Protein AF-A0A194Q2C2-F1 (afdb_monomer_lite)

Structure (mmCIF, N/CA/C/O backbone):
data_AF-A0A194Q2C2-F1
#
_entry.id   AF-A0A194Q2C2-F1
#
loop_
_atom_site.group_PDB
_atom_site.id
_atom_site.type_symbol
_atom_site.label_atom_id
_atom_site.label_alt_id
_atom_site.label_comp_id
_atom_site.label_asym_id
_atom_site.label_entity_id
_atom_site.label_seq_id
_atom_site.pdbx_PDB_ins_code
_atom_site.Cartn_x
_atom_site.Cartn_y
_atom_site.Cartn_z
_atom_site.occupancy
_atom_site.B_iso_or_equiv
_atom_site.auth_seq_id
_atom_site.auth_comp_id
_atom_site.auth_asym_id
_atom_site.auth_atom_id
_atom_site.pdbx_PDB_model_num
ATOM 1 N N . MET A 1 1 ? 55.861 20.604 35.612 1.00 53.31 1 MET A N 1
ATOM 2 C CA . MET A 1 1 ? 54.999 19.425 35.342 1.00 53.31 1 MET A CA 1
ATOM 3 C C . MET A 1 1 ? 53.590 19.472 35.959 1.00 53.31 1 MET A C 1
ATOM 5 O O . MET A 1 1 ? 52.754 18.709 35.501 1.00 53.31 1 MET A O 1
ATOM 9 N N . ARG A 1 2 ? 53.267 20.348 36.933 1.00 53.38 2 ARG A N 1
ATOM 10 C CA . ARG A 1 2 ? 51.906 20.454 37.522 1.00 53.38 2 ARG A CA 1
ATOM 11 C C . ARG A 1 2 ? 50.902 21.317 36.728 1.00 53.38 2 ARG A C 1
ATOM 13 O O . ARG A 1 2 ? 49.706 21.093 36.840 1.00 53.38 2 ARG A O 1
ATOM 20 N N . SER A 1 3 ? 51.353 22.254 35.890 1.00 55.56 3 SER A N 1
ATOM 21 C CA . SER A 1 3 ? 50.480 23.184 35.141 1.00 55.56 3 SER A CA 1
ATOM 22 C C . SER A 1 3 ? 49.716 22.541 33.973 1.00 55.56 3 SER A C 1
ATOM 24 O O . SER A 1 3 ? 48.580 22.913 33.699 1.00 55.56 3 SER A O 1
ATOM 26 N N . HIS A 1 4 ? 50.296 21.533 33.313 1.00 53.97 4 HIS A N 1
ATOM 27 C CA . HIS A 1 4 ? 49.657 20.844 32.183 1.00 53.97 4 HIS A CA 1
ATOM 28 C C . HIS A 1 4 ? 48.508 19.917 32.600 1.00 53.97 4 HIS A C 1
ATOM 30 O O . HIS A 1 4 ? 47.625 19.638 31.790 1.00 53.97 4 HIS A O 1
ATOM 36 N N . LEU A 1 5 ? 48.501 19.453 33.854 1.00 56.03 5 LEU A N 1
ATOM 37 C CA . LEU A 1 5 ? 47.460 18.565 34.364 1.00 56.03 5 LEU A CA 1
ATOM 38 C C . LEU A 1 5 ? 46.163 19.341 34.632 1.00 56.03 5 LEU A C 1
ATOM 40 O O . LEU A 1 5 ? 45.102 18.909 34.202 1.00 56.03 5 LEU A O 1
ATOM 44 N N . HIS A 1 6 ? 46.254 20.540 35.218 1.00 57.88 6 HIS A N 1
ATOM 45 C CA . HIS A 1 6 ? 45.092 21.412 35.430 1.00 57.88 6 HIS A CA 1
ATOM 46 C C . HIS A 1 6 ? 44.469 21.893 34.115 1.00 57.88 6 HIS A C 1
ATOM 48 O O . HIS A 1 6 ? 43.248 21.899 33.988 1.00 57.88 6 HIS A O 1
ATOM 54 N N . PHE A 1 7 ? 45.290 22.227 33.114 1.00 59.38 7 PHE A N 1
ATOM 55 C CA . PHE A 1 7 ? 44.793 22.667 31.808 1.00 59.38 7 PHE A CA 1
ATOM 56 C C . PHE A 1 7 ? 44.030 21.555 31.073 1.00 59.38 7 PHE A C 1
ATOM 58 O O . PHE A 1 7 ? 42.963 21.798 30.515 1.00 59.38 7 PHE A O 1
ATOM 65 N N . ARG A 1 8 ? 44.530 20.313 31.131 1.00 64.88 8 ARG A N 1
ATOM 66 C CA . ARG A 1 8 ? 43.844 19.149 30.549 1.00 64.88 8 ARG A CA 1
ATOM 67 C C . ARG A 1 8 ? 42.547 18.815 31.281 1.00 64.88 8 ARG A C 1
ATOM 69 O O . ARG A 1 8 ? 41.555 18.534 30.620 1.00 64.88 8 ARG A O 1
ATOM 76 N N . SER A 1 9 ? 42.524 18.902 32.610 1.00 60.62 9 SER A N 1
ATOM 77 C CA . SE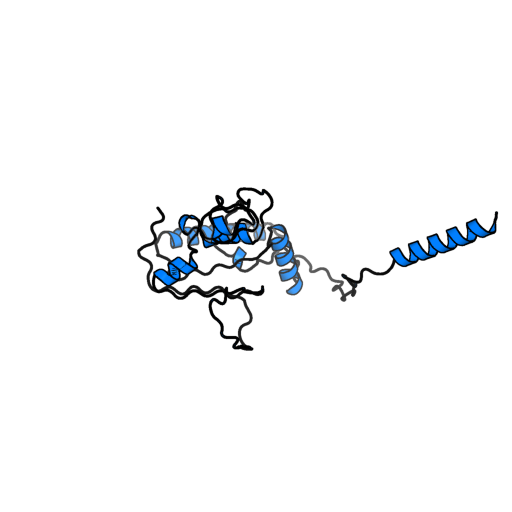R A 1 9 ? 41.307 18.651 33.392 1.00 60.62 9 SER A CA 1
ATOM 78 C C . SER A 1 9 ? 40.212 19.683 33.120 1.00 60.62 9 SER A C 1
ATOM 80 O O . SER A 1 9 ? 39.051 19.311 32.976 1.00 60.62 9 SER A O 1
ATOM 82 N N . VAL A 1 10 ? 40.571 20.966 32.993 1.00 64.12 10 VAL A N 1
ATOM 83 C CA . VAL A 1 10 ? 39.614 22.033 32.654 1.00 64.12 10 VAL A CA 1
ATOM 84 C C . VAL A 1 10 ? 39.070 21.850 31.237 1.00 64.12 10 VAL A C 1
ATOM 86 O O . VAL A 1 10 ? 37.868 21.980 31.038 1.00 64.12 10 VAL A O 1
ATOM 89 N N . LEU A 1 11 ? 39.919 21.479 30.272 1.00 62.47 11 LEU A N 1
ATOM 90 C CA . LEU A 1 11 ? 39.502 21.261 28.883 1.00 62.47 11 LEU A CA 1
ATOM 91 C C . LEU A 1 11 ? 38.590 20.030 28.719 1.00 62.47 11 LEU A C 1
ATOM 93 O O . LEU A 1 11 ? 37.679 20.033 27.898 1.00 62.47 11 LEU A O 1
ATOM 97 N N . VAL A 1 12 ? 38.810 18.981 29.519 1.00 63.34 12 VAL A N 1
ATOM 98 C CA . VAL A 1 12 ? 37.936 17.797 29.554 1.00 63.34 12 VAL A CA 1
ATOM 99 C C . VAL A 1 12 ? 36.591 18.130 30.206 1.00 63.34 12 VAL A C 1
ATOM 101 O O . VAL A 1 12 ? 35.553 17.720 29.693 1.00 63.34 12 VAL A O 1
ATOM 104 N N . LEU A 1 13 ? 36.581 18.919 31.286 1.00 58.72 13 LEU A N 1
ATOM 105 C CA . LEU A 1 13 ? 35.346 19.355 31.949 1.00 58.72 13 LEU A CA 1
ATOM 106 C C . LEU A 1 13 ? 34.499 20.287 31.070 1.00 58.72 13 LEU A C 1
ATOM 108 O O . LEU A 1 13 ? 33.278 20.142 31.039 1.00 58.72 13 LEU A O 1
ATOM 112 N N . THR A 1 14 ? 35.117 21.197 30.311 1.00 58.81 14 THR A N 1
ATOM 113 C CA . THR A 1 14 ? 34.382 22.056 29.367 1.00 58.81 14 THR A CA 1
ATOM 114 C C . THR A 1 14 ? 33.869 21.280 28.153 1.00 58.81 14 THR A C 1
ATOM 116 O O . THR A 1 14 ? 32.757 21.544 27.699 1.00 58.81 14 THR A O 1
ATOM 119 N N . ALA A 1 15 ? 34.611 20.280 27.664 1.00 58.59 15 ALA A N 1
ATOM 120 C CA . ALA A 1 15 ? 34.152 19.401 26.586 1.00 58.59 15 ALA A CA 1
ATOM 121 C C . ALA A 1 15 ? 32.974 18.502 27.014 1.00 58.59 15 ALA A C 1
ATOM 123 O O . ALA A 1 15 ? 32.029 18.328 26.245 1.00 58.59 15 ALA A O 1
ATOM 124 N N . LEU A 1 16 ? 32.979 17.985 28.250 1.00 55.44 16 LEU A N 1
ATOM 125 C CA . LEU A 1 16 ? 31.852 17.229 28.815 1.00 55.44 16 LEU A CA 1
ATOM 126 C C . LEU A 1 16 ? 30.608 18.104 29.027 1.00 55.44 16 LEU A C 1
ATOM 128 O O . LEU A 1 16 ? 29.498 17.655 28.754 1.00 55.44 16 LEU A O 1
ATOM 132 N N . ALA A 1 17 ? 30.780 19.363 29.440 1.00 53.84 17 ALA A N 1
ATOM 133 C CA . ALA A 1 17 ? 29.670 20.309 29.558 1.00 53.84 17 ALA A CA 1
ATOM 134 C C . ALA A 1 17 ? 29.067 20.690 28.190 1.00 53.84 17 ALA A C 1
ATOM 136 O O . ALA A 1 17 ? 27.857 20.870 28.083 1.00 53.84 17 ALA A O 1
ATOM 137 N N . ALA A 1 18 ? 29.885 20.764 27.133 1.00 54.38 18 ALA A N 1
ATOM 138 C CA . ALA A 1 18 ? 29.415 21.021 25.769 1.00 54.38 18 ALA A CA 1
ATOM 139 C C . ALA A 1 18 ? 28.724 19.802 25.127 1.00 54.38 18 ALA A C 1
ATOM 141 O O . ALA A 1 18 ? 27.825 19.978 24.311 1.00 54.38 18 ALA A O 1
ATOM 142 N N . ALA A 1 19 ? 29.096 18.577 25.510 1.00 54.03 19 ALA A N 1
ATOM 143 C CA . ALA A 1 19 ? 28.408 17.358 25.073 1.00 54.03 19 ALA A CA 1
ATOM 144 C C . ALA A 1 19 ? 27.047 17.148 25.768 1.00 54.03 19 ALA A C 1
ATOM 146 O O . ALA A 1 19 ? 26.201 16.432 25.243 1.00 54.03 19 ALA A O 1
ATOM 147 N N . ALA A 1 20 ? 26.816 17.799 26.914 1.00 52.75 20 ALA A N 1
ATOM 148 C CA . ALA A 1 20 ? 25.517 17.847 27.589 1.00 52.75 20 ALA A CA 1
ATOM 149 C C . ALA A 1 20 ? 24.587 18.952 27.040 1.00 52.75 20 ALA A C 1
ATOM 151 O O . ALA A 1 20 ? 23.501 19.170 27.578 1.00 52.75 20 ALA A O 1
ATOM 152 N N . ALA A 1 21 ? 25.002 19.665 25.986 1.00 53.91 21 ALA A N 1
ATOM 153 C CA . ALA A 1 21 ? 24.182 20.677 25.341 1.00 53.91 21 ALA A CA 1
ATOM 154 C C . ALA A 1 21 ? 23.063 20.021 24.516 1.00 53.91 21 ALA A C 1
ATOM 156 O O . ALA A 1 21 ? 23.277 19.628 23.375 1.00 53.91 21 ALA A O 1
ATOM 157 N N . ASP A 1 22 ? 21.886 19.962 25.138 1.00 53.25 22 ASP A N 1
ATOM 158 C CA . ASP A 1 22 ? 20.580 20.308 24.567 1.00 53.25 22 ASP A CA 1
ATOM 159 C C . ASP A 1 22 ? 20.217 19.614 23.238 1.00 53.25 22 ASP A C 1
ATOM 161 O O . ASP A 1 22 ? 20.736 19.944 22.167 1.00 53.25 22 ASP A O 1
ATOM 165 N N . ASP A 1 23 ? 19.273 18.670 23.296 1.00 53.09 23 ASP A N 1
ATOM 166 C CA . ASP A 1 23 ? 18.670 18.037 22.120 1.00 53.09 23 ASP A CA 1
ATOM 167 C C . ASP A 1 23 ? 17.860 19.076 21.320 1.00 53.09 23 ASP A C 1
ATOM 169 O O . ASP A 1 23 ? 16.647 19.234 21.456 1.00 53.09 23 ASP A O 1
ATOM 173 N N . ARG A 1 24 ? 18.559 19.836 20.470 1.00 58.47 24 ARG A N 1
ATOM 174 C CA . ARG A 1 24 ? 17.983 20.908 19.639 1.00 58.47 24 ARG A CA 1
ATOM 175 C C . ARG A 1 24 ? 16.959 20.412 18.617 1.00 58.47 24 ARG A C 1
ATOM 177 O O . ARG A 1 24 ? 16.266 21.241 18.027 1.00 58.47 24 ARG A O 1
ATOM 184 N N . TYR A 1 25 ? 16.877 19.104 18.371 1.00 57.25 25 TYR A N 1
ATOM 185 C CA . TYR A 1 25 ? 15.920 18.527 17.425 1.00 57.25 25 TYR A CA 1
ATOM 186 C C . TYR A 1 25 ? 14.608 18.124 18.103 1.00 57.25 25 TYR A C 1
ATOM 188 O O . TYR A 1 25 ? 13.552 18.179 17.467 1.00 57.25 25 TYR A O 1
ATOM 196 N N . HIS A 1 26 ? 14.653 17.825 19.401 1.00 56.47 26 HIS A N 1
ATOM 197 C CA . HIS A 1 26 ? 13.486 17.545 20.225 1.00 56.47 26 HIS A CA 1
ATOM 198 C C . HIS A 1 26 ? 13.505 18.419 21.478 1.00 56.47 26 HIS A C 1
ATOM 200 O O . HIS A 1 26 ? 13.758 17.913 22.570 1.00 56.47 26 HIS A O 1
ATOM 206 N N . PRO A 1 27 ? 13.201 19.728 21.368 1.00 62.41 27 PRO A N 1
ATOM 207 C CA . PRO A 1 27 ? 12.939 20.498 22.568 1.00 62.41 27 PRO A CA 1
ATOM 208 C C . PRO A 1 27 ? 11.767 19.821 23.281 1.00 62.41 27 PRO A C 1
ATOM 210 O O . PRO A 1 27 ? 10.640 19.854 22.773 1.00 62.41 27 PRO A O 1
ATOM 213 N N . GLU A 1 28 ? 12.017 19.206 24.442 1.00 53.34 28 GLU A N 1
ATOM 214 C CA . GLU A 1 28 ? 10.967 18.839 25.387 1.00 53.34 28 GLU A CA 1
ATOM 215 C C . GLU A 1 28 ? 10.325 20.141 25.869 1.00 53.34 28 GLU A C 1
ATOM 217 O O . GLU A 1 28 ? 10.545 20.652 26.966 1.00 53.34 28 GLU A O 1
ATOM 222 N N . ARG A 1 29 ? 9.469 20.717 25.027 1.00 58.97 29 ARG A N 1
ATOM 223 C CA . ARG A 1 29 ? 8.335 21.443 25.551 1.00 58.97 29 ARG A CA 1
ATOM 224 C C . ARG A 1 29 ? 7.540 20.377 26.271 1.00 58.97 29 ARG A C 1
ATOM 226 O O . ARG A 1 29 ? 6.858 19.585 25.623 1.00 58.97 29 ARG A O 1
ATOM 233 N N . ALA A 1 30 ? 7.641 20.376 27.595 1.00 56.53 30 ALA A N 1
ATOM 234 C CA . ALA A 1 30 ? 6.603 19.861 28.460 1.00 56.53 30 ALA A CA 1
ATOM 235 C C . ALA A 1 30 ? 5.307 20.590 28.074 1.00 56.53 30 ALA A C 1
ATOM 237 O O . ALA A 1 30 ? 4.915 21.596 28.665 1.00 56.53 30 ALA A O 1
ATOM 238 N N . ALA A 1 31 ? 4.664 20.129 26.999 1.00 58.41 31 ALA A N 1
ATOM 239 C CA . ALA A 1 31 ? 3.252 20.348 26.815 1.00 58.41 31 ALA A CA 1
ATOM 240 C C . ALA A 1 31 ? 2.619 19.884 28.130 1.00 58.41 31 ALA A C 1
ATOM 242 O O . ALA A 1 31 ? 3.066 18.862 28.661 1.00 58.41 31 ALA A O 1
ATOM 243 N N . PRO A 1 32 ? 1.645 20.612 28.693 1.00 53.44 32 PRO A N 1
ATOM 244 C CA . PRO A 1 32 ? 0.906 20.114 29.836 1.00 53.44 32 PRO A CA 1
ATOM 245 C C . PRO A 1 32 ? 0.302 18.778 29.409 1.00 53.44 32 PRO A C 1
ATOM 247 O O . PRO A 1 32 ? -0.690 18.742 28.682 1.00 53.44 32 PRO A O 1
ATOM 250 N N . VAL A 1 33 ? 0.954 17.674 29.771 1.00 55.69 33 VAL A N 1
ATOM 251 C CA . VAL A 1 33 ? 0.367 16.352 29.651 1.00 55.69 33 VAL A CA 1
ATOM 252 C C . VAL A 1 33 ? -0.826 16.437 30.588 1.00 55.69 33 VAL A C 1
ATOM 254 O O . VAL A 1 33 ? -0.620 16.754 31.765 1.00 55.69 33 VAL A O 1
ATOM 257 N N . PRO A 1 34 ? -2.067 16.258 30.106 1.00 55.41 34 PRO A N 1
ATOM 258 C CA . PRO A 1 34 ? -3.200 16.154 31.003 1.00 55.41 34 PRO A CA 1
ATOM 259 C C . PRO A 1 34 ? -2.834 15.078 32.024 1.00 55.41 34 PRO A C 1
ATOM 261 O O . PRO A 1 34 ? -2.633 13.920 31.669 1.00 55.41 34 PRO A O 1
ATOM 264 N N . SER A 1 35 ? -2.664 15.470 33.286 1.00 57.16 35 SER A N 1
ATOM 265 C CA . SER A 1 35 ? -2.213 14.580 34.363 1.00 57.16 35 SER A CA 1
ATOM 266 C C . SER A 1 35 ? -3.225 13.472 34.668 1.00 57.16 35 SER A C 1
ATOM 268 O O . SER A 1 35 ? -2.948 12.554 35.436 1.00 57.16 35 SER A O 1
ATOM 270 N N . VAL A 1 36 ? -4.399 13.542 34.044 1.00 64.25 36 VAL A N 1
ATOM 271 C CA . VAL A 1 36 ? -5.447 12.540 34.112 1.00 64.25 36 VAL A CA 1
ATOM 272 C C . VAL A 1 36 ? -5.299 11.621 32.906 1.00 64.25 36 VAL A C 1
ATOM 274 O O . VAL A 1 36 ? -5.747 11.939 31.804 1.00 64.25 36 VAL A O 1
ATOM 277 N N . ARG A 1 37 ? -4.671 10.461 33.121 1.00 68.81 37 ARG A N 1
ATOM 278 C CA . ARG A 1 37 ? -4.750 9.349 32.169 1.00 68.81 37 ARG A CA 1
ATOM 279 C C . ARG A 1 37 ? -6.237 9.004 31.984 1.00 68.81 37 ARG A C 1
ATOM 281 O O . ARG A 1 37 ? -6.912 8.806 32.998 1.00 68.81 37 ARG A O 1
ATOM 288 N N . PRO A 1 38 ? -6.758 8.950 30.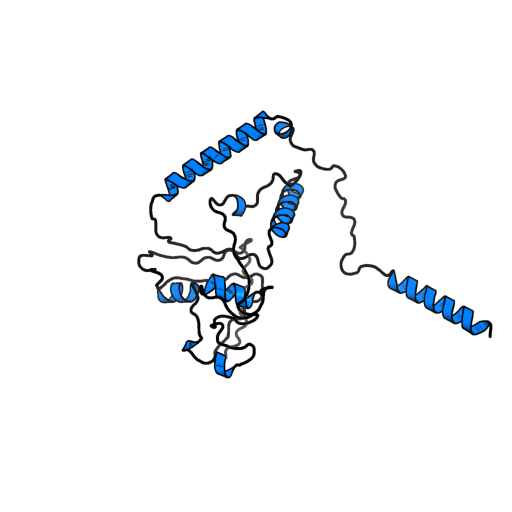745 1.00 74.44 38 PRO A N 1
ATOM 289 C CA . PRO A 1 38 ? -8.137 8.546 30.504 1.00 74.44 38 PRO A 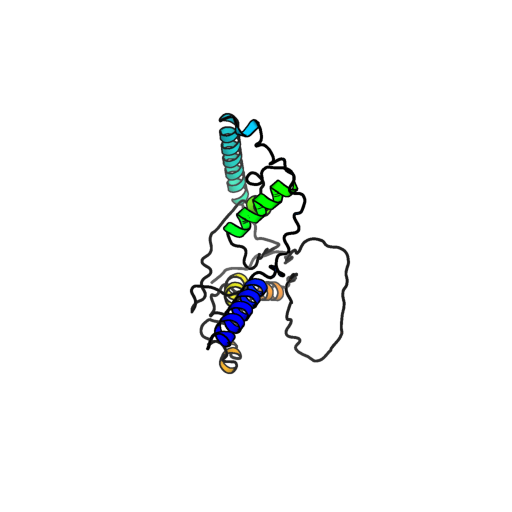CA 1
ATOM 290 C C . PRO A 1 38 ? -8.401 7.193 31.166 1.00 74.44 38 PRO A C 1
ATOM 292 O O . PRO A 1 38 ? -7.584 6.276 31.056 1.00 74.44 38 PRO A O 1
ATOM 295 N N . LEU A 1 39 ? -9.500 7.095 31.913 1.00 80.38 39 LEU A N 1
ATOM 296 C CA . LEU A 1 39 ? -9.912 5.832 32.517 1.00 80.38 39 LEU A CA 1
ATOM 297 C C . LEU A 1 39 ? -10.493 4.916 31.432 1.00 80.38 39 LEU A C 1
ATOM 299 O O . LEU A 1 39 ? -11.128 5.425 30.505 1.00 80.38 39 LEU A O 1
ATOM 303 N N . PRO A 1 40 ? -10.304 3.590 31.554 1.00 80.31 40 PRO A N 1
ATOM 304 C CA . PRO A 1 40 ? -10.949 2.637 30.660 1.00 80.31 40 PRO A CA 1
ATOM 305 C C . PRO A 1 40 ? -12.472 2.768 30.746 1.00 80.31 40 PRO A C 1
ATOM 307 O O . PRO A 1 40 ? -13.021 3.139 31.794 1.00 80.31 40 PRO A O 1
ATOM 310 N N . ASP A 1 41 ? -13.152 2.460 29.642 1.00 85.06 41 ASP A N 1
ATOM 311 C CA . ASP A 1 41 ? -14.610 2.451 29.614 1.00 85.06 41 ASP A CA 1
ATOM 312 C C . ASP A 1 41 ? -15.130 1.434 30.643 1.00 85.06 41 ASP A C 1
ATOM 314 O O . ASP A 1 41 ? -14.652 0.303 30.743 1.00 85.06 41 ASP A O 1
ATOM 318 N N . ARG A 1 42 ? -16.135 1.824 31.433 1.00 88.06 42 ARG A N 1
ATOM 319 C CA . ARG A 1 42 ? -16.742 0.922 32.421 1.00 88.06 42 ARG A CA 1
ATOM 320 C C . ARG A 1 42 ? -17.367 -0.304 31.762 1.00 88.06 42 ARG A C 1
ATOM 322 O O . ARG A 1 42 ? -17.467 -1.339 32.419 1.00 88.06 42 ARG A O 1
ATOM 329 N N . ALA A 1 43 ? -17.779 -0.200 30.497 1.00 88.06 43 ALA A N 1
ATOM 330 C CA . ALA A 1 43 ? -18.304 -1.329 29.739 1.00 88.06 43 ALA A CA 1
ATOM 331 C C . ALA A 1 43 ? -17.264 -2.457 29.587 1.00 88.06 43 ALA A C 1
ATOM 333 O O . ALA A 1 43 ? -17.608 -3.628 29.774 1.00 88.06 43 ALA A O 1
ATOM 334 N N . GLU A 1 44 ? -15.991 -2.112 29.361 1.00 89.56 44 GLU A N 1
ATOM 335 C CA . GLU A 1 44 ? -14.886 -3.062 29.152 1.00 89.56 44 GLU A CA 1
ATOM 336 C C . GLU A 1 44 ? -14.577 -3.925 30.386 1.00 89.56 44 GLU A C 1
ATOM 338 O O . GLU A 1 44 ? -13.984 -4.999 30.267 1.00 89.56 44 GLU A O 1
ATOM 343 N N . LEU A 1 45 ? -15.027 -3.505 31.576 1.00 91.25 45 LEU A N 1
ATOM 344 C CA . LEU A 1 45 ? -14.866 -4.263 32.822 1.00 91.25 45 LEU A CA 1
ATOM 345 C C . LEU A 1 45 ? -15.730 -5.532 32.871 1.00 91.25 45 LEU A C 1
ATOM 347 O O . LEU A 1 45 ? -15.540 -6.378 33.746 1.00 91.25 45 LEU A O 1
ATOM 351 N N . THR A 1 46 ? -16.700 -5.669 31.965 1.00 95.44 46 THR A N 1
ATOM 352 C CA . THR A 1 46 ? -17.637 -6.796 31.946 1.00 95.44 46 THR A CA 1
ATOM 353 C C . THR A 1 46 ? -17.312 -7.774 30.821 1.00 95.44 46 THR A C 1
ATOM 355 O O . THR A 1 46 ? -17.075 -7.384 29.682 1.00 95.44 46 THR A O 1
ATOM 358 N N . ALA A 1 47 ? -17.380 -9.080 31.101 1.00 95.75 47 ALA A N 1
ATOM 359 C CA . ALA A 1 47 ? -17.198 -10.106 30.069 1.00 95.75 47 ALA A CA 1
ATOM 360 C C . ALA A 1 47 ? -18.255 -10.009 28.950 1.00 95.75 47 ALA A C 1
ATOM 362 O O . ALA A 1 47 ? -17.976 -10.321 27.794 1.00 95.75 47 ALA A O 1
ATOM 363 N N . GLN A 1 48 ? -19.468 -9.552 29.285 1.00 96.00 48 GLN A N 1
ATOM 364 C CA . GLN A 1 48 ? -20.567 -9.395 28.330 1.00 96.00 48 GLN A CA 1
ATOM 365 C C . GLN A 1 48 ? -20.233 -8.404 27.213 1.00 96.00 48 GLN A C 1
ATOM 367 O O . GLN A 1 48 ? -20.620 -8.656 26.075 1.00 96.00 48 GLN A O 1
ATOM 372 N N . HIS A 1 49 ? -19.492 -7.334 27.511 1.00 95.00 49 HIS A N 1
ATOM 373 C CA . HIS A 1 49 ? -19.058 -6.362 26.511 1.00 95.00 49 HIS A CA 1
ATOM 374 C C . HIS A 1 49 ? -18.245 -7.022 25.389 1.00 95.00 49 HIS A C 1
ATOM 376 O O . HIS A 1 49 ? -18.622 -6.945 24.222 1.00 95.00 49 HIS A O 1
ATOM 382 N N . TRP A 1 50 ? -17.206 -7.776 25.754 1.00 94.88 50 TRP A N 1
ATOM 383 C CA . TRP A 1 50 ? -16.333 -8.470 24.804 1.00 94.88 50 TRP A CA 1
ATOM 384 C C . TRP A 1 50 ? -17.071 -9.537 23.987 1.00 94.88 50 TRP A C 1
ATOM 386 O O . TRP A 1 50 ? -16.841 -9.684 22.786 1.00 94.88 50 TRP A O 1
ATOM 396 N N . VAL A 1 51 ? -18.003 -10.266 24.614 1.00 97.06 51 VAL A N 1
ATOM 397 C CA . VAL A 1 51 ? -18.846 -11.251 23.914 1.00 97.06 51 VAL A CA 1
ATOM 398 C C . VAL A 1 51 ? -19.750 -10.566 22.886 1.00 97.06 51 VAL A C 1
ATOM 400 O O . VAL A 1 51 ? -19.857 -11.033 21.750 1.00 97.06 51 VAL A O 1
ATOM 403 N N . GLN A 1 52 ? -20.382 -9.452 23.260 1.00 96.44 52 GLN A N 1
ATOM 404 C CA . GLN A 1 52 ? -21.256 -8.689 22.369 1.00 96.44 52 GLN A CA 1
ATOM 405 C C . GLN A 1 52 ? -20.481 -8.086 21.193 1.00 96.44 52 GLN A C 1
ATOM 407 O O . GLN A 1 52 ? -20.941 -8.180 20.053 1.00 96.44 52 GLN A O 1
ATOM 412 N N . GLU A 1 53 ? -19.298 -7.523 21.443 1.00 94.88 53 GLU A N 1
ATOM 413 C CA . GLU A 1 53 ? -18.430 -6.970 20.400 1.00 94.88 53 GLU A CA 1
ATOM 414 C C . GLU A 1 53 ? -17.993 -8.054 19.402 1.00 94.88 53 GLU A C 1
ATOM 416 O O . GLU A 1 53 ? -18.146 -7.892 18.185 1.00 94.88 53 GLU A O 1
ATOM 421 N N . ALA A 1 54 ? -17.535 -9.207 19.903 1.00 95.50 54 ALA A N 1
ATOM 422 C CA . ALA A 1 54 ? -17.144 -10.336 19.065 1.00 95.50 54 ALA A CA 1
ATOM 423 C C . ALA A 1 54 ? -18.313 -10.834 18.200 1.00 95.50 54 ALA A C 1
ATOM 425 O O . ALA A 1 54 ? -18.161 -11.034 16.988 1.00 95.50 54 ALA A O 1
ATOM 426 N N . GLN A 1 55 ? -19.501 -10.985 18.792 1.00 96.81 55 GLN A N 1
ATOM 427 C CA . GLN A 1 55 ? -20.695 -11.420 18.071 1.00 96.81 55 GLN A CA 1
ATOM 428 C C . GLN A 1 55 ? -21.108 -10.406 16.994 1.00 96.81 55 GLN A C 1
ATOM 430 O O . GLN A 1 55 ? -21.405 -10.799 15.860 1.00 96.81 55 GLN A O 1
ATOM 435 N N . ALA A 1 56 ? -21.060 -9.107 17.298 1.00 94.62 56 ALA A N 1
ATOM 436 C CA . ALA A 1 56 ? -21.311 -8.051 16.321 1.00 94.62 56 ALA A CA 1
ATOM 437 C C . ALA A 1 56 ? -20.309 -8.111 15.153 1.00 94.62 56 ALA A C 1
ATOM 439 O O . ALA A 1 56 ? -20.717 -8.059 13.987 1.00 94.62 56 ALA A O 1
ATOM 440 N N . GLY A 1 57 ? -19.021 -8.305 15.449 1.00 92.12 57 GLY A N 1
ATOM 441 C CA . GLY A 1 57 ? -17.960 -8.437 14.450 1.00 92.12 57 GLY A CA 1
ATOM 442 C C . GLY A 1 57 ? -18.107 -9.666 13.543 1.00 92.12 57 GLY A C 1
ATOM 443 O O . GLY A 1 57 ? -17.809 -9.587 12.347 1.00 92.12 57 GLY A O 1
ATOM 444 N N . ILE A 1 58 ? -18.583 -10.798 14.068 1.00 93.25 58 ILE A N 1
ATOM 445 C CA . ILE A 1 58 ? -18.875 -12.003 13.271 1.00 93.25 58 ILE A CA 1
ATOM 446 C C . ILE A 1 58 ? -20.064 -11.747 12.338 1.00 93.25 58 ILE A C 1
ATOM 448 O O . ILE A 1 58 ? -19.975 -11.993 11.131 1.00 93.25 58 ILE A O 1
ATOM 452 N N . LEU A 1 59 ? -21.158 -11.195 12.869 1.00 93.38 59 LEU A N 1
ATOM 453 C CA . LEU A 1 59 ? -22.362 -10.895 12.088 1.00 93.38 59 LEU A CA 1
ATOM 454 C C . LEU A 1 59 ? -22.096 -9.864 10.982 1.00 93.38 59 LEU A C 1
ATOM 456 O O . LEU A 1 59 ? -22.697 -9.949 9.908 1.00 93.38 59 LEU A O 1
ATOM 460 N N . ALA A 1 60 ? -21.216 -8.889 11.225 1.00 89.50 60 ALA A N 1
ATOM 461 C CA . ALA A 1 60 ? -20.803 -7.909 10.222 1.00 89.50 60 ALA A CA 1
ATOM 462 C C . ALA A 1 60 ? -20.050 -8.571 9.054 1.00 89.50 60 ALA A C 1
ATOM 464 O O . ALA A 1 60 ? -20.380 -8.327 7.892 1.00 89.50 60 ALA A O 1
ATOM 465 N N . ARG A 1 61 ? -19.104 -9.477 9.344 1.00 88.31 61 ARG A N 1
ATOM 466 C CA . ARG A 1 61 ? -18.340 -10.212 8.317 1.00 88.31 61 ARG A CA 1
ATOM 467 C C . ARG A 1 61 ? -19.220 -11.137 7.482 1.00 88.31 61 ARG A C 1
ATOM 469 O O . ARG A 1 61 ? -19.086 -11.162 6.262 1.00 88.31 61 ARG A O 1
ATOM 476 N N . GLN A 1 62 ? -20.157 -11.846 8.113 1.00 88.38 62 GLN A N 1
ATOM 477 C CA . GLN A 1 62 ? -21.109 -12.707 7.401 1.00 88.38 62 GLN A CA 1
ATOM 478 C C . GLN A 1 62 ? -21.989 -11.917 6.423 1.00 88.38 62 GLN A C 1
ATOM 480 O O . GLN A 1 62 ? -22.253 -12.381 5.313 1.00 88.38 62 GLN A O 1
ATOM 485 N N . ARG A 1 63 ? -22.424 -10.712 6.813 1.00 85.44 63 ARG A N 1
ATOM 486 C CA . ARG A 1 63 ? -23.178 -9.806 5.933 1.00 85.44 63 ARG A CA 1
ATOM 487 C C . ARG A 1 63 ? -22.327 -9.309 4.764 1.00 85.44 63 ARG A C 1
ATOM 489 O O . ARG A 1 63 ? -22.792 -9.360 3.630 1.00 85.44 63 ARG A O 1
ATOM 496 N N . GLY A 1 64 ? -21.088 -8.890 5.030 1.00 80.25 64 GLY A N 1
ATOM 497 C CA . GLY A 1 64 ? -20.149 -8.441 3.998 1.00 80.25 64 GLY A CA 1
ATOM 498 C C . GLY A 1 64 ? -19.843 -9.524 2.961 1.00 80.25 64 GLY A C 1
ATOM 499 O O . GLY A 1 64 ? -19.970 -9.275 1.769 1.00 80.25 64 GLY A O 1
ATOM 500 N N . ALA A 1 65 ? -19.546 -10.749 3.403 1.00 75.19 65 ALA A N 1
ATOM 501 C CA . ALA A 1 65 ? -19.245 -11.869 2.508 1.00 75.19 65 ALA A CA 1
ATOM 502 C C . ALA A 1 65 ? -20.399 -12.199 1.542 1.00 75.19 65 ALA A C 1
ATOM 504 O O . ALA A 1 65 ? -20.159 -12.531 0.385 1.00 75.19 65 ALA A O 1
ATOM 505 N N . ARG A 1 66 ? -21.655 -12.068 1.992 1.00 69.62 66 ARG A N 1
ATOM 506 C CA . ARG A 1 66 ? -22.838 -12.259 1.136 1.00 69.62 66 ARG A CA 1
ATOM 507 C C . ARG A 1 66 ? -23.024 -11.128 0.124 1.00 69.62 66 ARG A C 1
ATOM 509 O O . ARG A 1 66 ? -23.483 -11.388 -0.981 1.00 69.62 66 ARG A O 1
ATOM 516 N N . ALA A 1 67 ? -22.675 -9.894 0.488 1.00 67.56 67 ALA A N 1
ATOM 517 C CA . ALA A 1 67 ? -22.778 -8.739 -0.402 1.00 67.56 67 ALA A CA 1
ATOM 518 C C . ALA A 1 67 ? -21.717 -8.758 -1.520 1.00 67.56 67 ALA A C 1
ATOM 520 O O . ALA A 1 67 ? -22.002 -8.332 -2.635 1.00 67.56 67 ALA A O 1
ATOM 521 N N . SER A 1 68 ? -20.524 -9.293 -1.245 1.00 62.69 68 SER A N 1
ATOM 522 C CA . SER A 1 68 ? -19.416 -9.392 -2.209 1.00 62.69 68 SER A CA 1
ATOM 523 C C . SER A 1 68 ? -19.578 -10.497 -3.260 1.00 62.69 68 SER A C 1
ATOM 525 O O . SER A 1 68 ? -18.773 -10.570 -4.180 1.00 62.69 68 SER A O 1
ATOM 527 N N . ALA A 1 69 ? -20.585 -11.368 -3.133 1.00 61.22 69 ALA A N 1
ATOM 528 C CA . ALA A 1 69 ? -20.817 -12.486 -4.053 1.00 61.22 69 ALA A CA 1
ATOM 529 C C . ALA A 1 69 ? -21.348 -12.054 -5.436 1.00 61.22 69 ALA A C 1
ATOM 531 O O . ALA A 1 69 ? -21.509 -12.891 -6.321 1.00 61.22 69 ALA A O 1
ATOM 532 N N . VAL A 1 70 ? -21.632 -10.763 -5.629 1.00 61.81 70 VAL A N 1
ATOM 533 C CA . VAL A 1 70 ? -22.023 -10.207 -6.925 1.00 61.81 70 VAL A CA 1
ATOM 534 C C . VAL A 1 70 ? -20.779 -9.627 -7.596 1.00 61.81 70 VAL A C 1
ATOM 536 O O . VAL A 1 70 ? -20.232 -8.629 -7.125 1.00 61.81 70 VAL A O 1
ATOM 539 N N . GLU A 1 71 ? -20.324 -10.249 -8.687 1.00 62.66 71 GLU A N 1
ATOM 540 C CA . GLU A 1 71 ? -19.219 -9.742 -9.509 1.00 62.66 71 GLU A CA 1
ATOM 541 C C . GLU A 1 71 ? -19.597 -8.397 -10.136 1.00 62.66 71 GLU A C 1
ATOM 543 O O . GLU A 1 71 ? -20.207 -8.301 -11.202 1.00 62.66 71 GLU A O 1
ATOM 548 N N . HIS A 1 72 ? -19.233 -7.320 -9.452 1.00 72.75 72 HIS A N 1
ATOM 549 C CA . HIS A 1 72 ? -19.312 -5.978 -9.991 1.00 72.75 72 HIS A CA 1
ATOM 550 C C . HIS A 1 72 ? -17.917 -5.507 -10.365 1.00 72.75 72 HIS A C 1
ATOM 552 O O . HIS A 1 72 ? -17.046 -5.338 -9.512 1.00 72.75 72 HIS A O 1
ATOM 558 N N . THR A 1 73 ? -17.711 -5.238 -11.651 1.00 80.62 73 THR A N 1
ATOM 559 C CA . THR A 1 73 ? -16.465 -4.636 -12.112 1.00 80.62 73 THR A CA 1
ATOM 560 C C . THR A 1 73 ? -16.343 -3.212 -11.567 1.00 80.62 73 THR A C 1
ATOM 562 O O . THR A 1 73 ? -17.261 -2.392 -11.695 1.00 80.62 73 THR A O 1
ATOM 565 N N . ALA A 1 74 ? -15.209 -2.910 -10.932 1.00 83.56 74 ALA A N 1
ATOM 566 C CA . ALA A 1 74 ? -14.989 -1.627 -10.277 1.00 83.56 74 ALA A CA 1
ATOM 567 C C . ALA A 1 74 ? -15.046 -0.475 -11.290 1.00 83.56 74 ALA A C 1
ATOM 569 O O . ALA A 1 74 ? -14.382 -0.508 -12.318 1.00 83.56 74 ALA A O 1
ATOM 570 N N . ARG A 1 75 ? -15.825 0.573 -10.994 1.00 85.00 75 ARG A N 1
ATOM 571 C CA . ARG A 1 75 ? -15.849 1.809 -11.796 1.00 85.00 75 ARG A CA 1
ATOM 572 C C . ARG A 1 75 ? -14.838 2.843 -11.331 1.00 85.00 75 ARG A C 1
ATOM 574 O O . ARG A 1 75 ? -14.659 3.821 -12.018 1.00 85.00 75 ARG A O 1
ATOM 581 N N . ASN A 1 76 ? -14.264 2.739 -10.144 1.00 85.88 76 ASN A N 1
ATOM 582 C CA . ASN A 1 76 ? -13.287 3.708 -9.657 1.00 85.88 76 ASN A CA 1
ATOM 583 C C . ASN A 1 76 ? -12.244 2.956 -8.848 1.00 85.88 76 ASN A C 1
ATOM 585 O O . ASN A 1 76 ? -12.613 2.070 -8.079 1.00 85.88 76 ASN A O 1
ATOM 589 N N . VAL A 1 77 ? -10.974 3.314 -9.013 1.00 88.62 77 VAL A N 1
ATOM 590 C CA . VAL A 1 77 ? -9.883 2.751 -8.215 1.00 88.62 77 VAL A CA 1
ATOM 591 C C . VAL A 1 77 ? -9.236 3.905 -7.469 1.00 88.62 77 VAL A C 1
ATOM 593 O O . VAL A 1 77 ? -8.764 4.868 -8.064 1.00 88.62 77 VAL A O 1
ATOM 596 N N . VAL A 1 78 ? -9.265 3.820 -6.146 1.00 90.31 78 VAL A N 1
ATOM 597 C CA . VAL A 1 78 ? -8.657 4.799 -5.247 1.00 90.31 78 VAL A CA 1
ATOM 598 C C . VAL A 1 78 ? -7.619 4.049 -4.435 1.00 90.31 78 VAL A C 1
ATOM 600 O O . VAL A 1 78 ? -7.959 3.111 -3.716 1.00 90.31 78 VAL A O 1
ATOM 603 N N . MET A 1 79 ? -6.357 4.449 -4.565 1.00 89.75 79 MET A N 1
ATOM 604 C CA . MET A 1 79 ? -5.247 3.840 -3.843 1.00 89.75 79 MET A CA 1
ATOM 605 C C . MET A 1 79 ? -4.680 4.844 -2.843 1.00 89.75 79 MET A C 1
ATOM 607 O O . MET A 1 79 ? -4.170 5.896 -3.223 1.00 89.75 79 MET A O 1
ATOM 611 N N . PHE A 1 80 ? -4.754 4.510 -1.557 1.00 91.69 80 PHE A N 1
ATOM 612 C CA . PHE A 1 80 ? -4.083 5.265 -0.504 1.00 91.69 80 PHE A CA 1
ATOM 613 C C . PHE A 1 80 ? -2.737 4.611 -0.207 1.00 91.69 80 PHE A C 1
ATOM 615 O O . PHE A 1 80 ? -2.688 3.449 0.194 1.00 91.69 80 PHE A O 1
ATOM 622 N N . LEU A 1 81 ? -1.651 5.359 -0.395 1.00 90.88 81 LEU A N 1
ATOM 623 C CA . LEU A 1 81 ? -0.295 4.891 -0.131 1.00 90.88 81 LEU A CA 1
ATOM 624 C C . LEU A 1 81 ? 0.302 5.677 1.040 1.00 90.88 81 LEU A C 1
ATOM 626 O O . LEU A 1 81 ? 0.567 6.871 0.921 1.00 90.88 81 LEU A O 1
ATOM 630 N N . GLY A 1 82 ? 0.504 5.005 2.174 1.00 90.88 82 GLY A N 1
ATOM 631 C CA . GLY A 1 82 ? 1.261 5.553 3.300 1.00 90.88 82 GLY A CA 1
ATOM 632 C C . GLY A 1 82 ? 2.728 5.154 3.194 1.00 90.88 82 GLY A C 1
ATOM 633 O O . GLY A 1 82 ? 3.081 4.036 3.565 1.00 90.88 82 GLY A O 1
ATOM 634 N N . ASP A 1 83 ? 3.570 6.051 2.682 1.00 90.75 83 ASP A N 1
ATOM 635 C CA . ASP A 1 83 ? 5.014 5.808 2.583 1.00 90.75 83 ASP A CA 1
ATOM 636 C C . ASP A 1 83 ? 5.624 5.613 3.986 1.00 90.75 83 ASP A C 1
ATOM 638 O O . ASP A 1 83 ? 5.374 6.402 4.899 1.00 90.75 83 ASP A O 1
ATOM 642 N N . GLY A 1 84 ? 6.363 4.518 4.179 1.00 87.88 84 GLY A N 1
ATOM 643 C CA . GLY A 1 84 ? 6.956 4.144 5.469 1.00 87.88 84 GLY A CA 1
ATOM 644 C C . GLY A 1 84 ? 5.971 3.713 6.568 1.00 87.88 84 GLY A C 1
ATOM 645 O O . GLY A 1 84 ? 6.372 3.575 7.726 1.00 87.88 84 GLY A O 1
ATOM 646 N N . MET A 1 85 ? 4.690 3.487 6.256 1.00 92.25 85 MET A N 1
ATOM 647 C CA . MET A 1 85 ? 3.673 3.172 7.264 1.00 92.25 85 MET A CA 1
ATOM 648 C C . MET A 1 85 ? 3.676 1.684 7.643 1.00 92.25 85 MET A C 1
ATOM 650 O O . MET A 1 85 ? 2.979 0.858 7.057 1.00 92.25 85 MET A O 1
ATOM 654 N N . SER A 1 86 ? 4.475 1.342 8.651 1.00 92.12 86 SER A N 1
ATOM 655 C CA . SER A 1 86 ? 4.542 -0.012 9.212 1.00 92.12 86 SER A CA 1
ATOM 656 C C . SER A 1 86 ? 3.352 -0.337 10.130 1.00 92.12 86 SER A C 1
ATOM 658 O O . SER A 1 86 ? 2.619 0.550 10.567 1.00 92.12 86 SER A O 1
ATOM 660 N N . VAL A 1 87 ? 3.194 -1.612 10.504 1.00 92.50 87 VAL A N 1
ATOM 661 C CA . VAL A 1 87 ? 2.160 -2.049 11.465 1.00 92.50 87 VAL A CA 1
ATOM 662 C C . VAL A 1 87 ? 2.311 -1.352 12.824 1.00 92.50 87 VAL A C 1
ATOM 664 O O . VAL A 1 87 ? 1.315 -1.011 13.459 1.00 92.50 87 VAL A O 1
ATOM 667 N N . THR A 1 88 ? 3.542 -1.084 13.267 1.00 93.56 88 THR A N 1
ATOM 668 C CA . THR A 1 88 ? 3.784 -0.360 14.524 1.00 93.56 88 THR A CA 1
ATOM 669 C C . THR A 1 88 ? 3.416 1.117 14.399 1.00 93.56 88 THR A C 1
ATOM 671 O O . THR A 1 88 ? 2.834 1.683 15.323 1.00 93.56 88 THR A O 1
ATOM 674 N N . THR A 1 89 ? 3.664 1.728 13.236 1.00 92.88 89 THR A N 1
ATOM 675 C CA . THR A 1 89 ? 3.215 3.093 12.918 1.00 92.88 89 THR A CA 1
ATOM 676 C C . THR A 1 89 ? 1.689 3.200 12.971 1.00 92.88 89 THR A C 1
ATOM 678 O O . THR A 1 89 ? 1.167 4.176 13.507 1.00 92.88 89 THR A O 1
ATOM 681 N N . LEU A 1 90 ? 0.971 2.186 12.472 1.00 92.38 90 LEU A N 1
ATOM 682 C CA . LEU A 1 90 ? -0.492 2.118 12.553 1.00 92.38 90 LEU A CA 1
ATOM 683 C C . LEU A 1 90 ? -0.992 2.068 13.999 1.00 92.38 90 LEU A C 1
ATOM 685 O O . LEU A 1 90 ? -1.858 2.858 14.369 1.00 92.38 90 LEU A O 1
ATOM 689 N N . ALA A 1 91 ? -0.413 1.195 14.828 1.00 92.50 91 ALA A N 1
ATOM 690 C CA . ALA A 1 91 ? -0.769 1.095 16.244 1.00 92.50 91 ALA A CA 1
ATOM 691 C C . ALA A 1 91 ? -0.529 2.421 16.988 1.00 92.50 91 ALA A C 1
ATOM 693 O O . ALA A 1 91 ? -1.415 2.906 17.688 1.00 92.50 91 ALA A O 1
ATOM 694 N N . ALA A 1 92 ? 0.623 3.061 16.769 1.00 93.00 92 ALA A N 1
ATOM 695 C CA . ALA A 1 92 ? 0.929 4.357 17.372 1.00 93.00 92 ALA A CA 1
ATOM 696 C C . ALA A 1 92 ? -0.049 5.458 16.920 1.00 93.00 92 ALA A C 1
ATOM 698 O O . ALA A 1 92 ? -0.512 6.255 17.737 1.00 93.00 92 ALA A O 1
ATOM 699 N N . ALA A 1 93 ? -0.398 5.492 15.629 1.00 93.12 93 ALA A N 1
ATOM 700 C CA . ALA A 1 93 ? -1.361 6.451 15.091 1.00 93.12 93 ALA A CA 1
ATOM 701 C C . ALA A 1 93 ? -2.766 6.254 15.680 1.00 93.12 93 ALA A C 1
ATOM 703 O O . ALA A 1 93 ? -3.443 7.238 15.984 1.00 93.12 93 ALA A O 1
ATOM 704 N N . ARG A 1 94 ? -3.185 4.999 15.879 1.00 93.56 94 ARG A N 1
ATOM 705 C CA . ARG A 1 94 ? -4.457 4.639 16.515 1.00 93.56 94 ARG A CA 1
ATOM 706 C C . ARG A 1 94 ? -4.524 5.140 17.957 1.00 93.56 94 ARG A C 1
ATOM 708 O O . ARG A 1 94 ? -5.455 5.864 18.303 1.00 93.56 94 ARG A O 1
ATOM 715 N N . THR A 1 95 ? -3.499 4.846 18.756 1.00 91.75 95 THR A N 1
ATOM 716 C CA . THR A 1 95 ? -3.412 5.316 20.144 1.00 91.75 95 THR A CA 1
ATOM 717 C C . THR A 1 95 ? -3.447 6.842 20.214 1.00 91.75 95 THR A C 1
ATOM 719 O O . THR A 1 95 ? -4.227 7.412 20.976 1.00 91.75 95 THR A O 1
ATOM 722 N N . LEU A 1 96 ? -2.672 7.524 19.362 1.00 91.56 96 LEU A N 1
ATOM 723 C CA . LEU A 1 96 ? -2.673 8.986 19.299 1.00 91.56 96 LEU A CA 1
ATOM 724 C C . LEU A 1 96 ? -4.048 9.553 18.905 1.00 91.56 96 LEU A C 1
ATOM 726 O O . LEU A 1 96 ? -4.446 10.601 19.418 1.00 91.56 96 LEU A O 1
ATOM 730 N N . LEU A 1 97 ? -4.774 8.891 17.998 1.00 92.31 97 LEU A N 1
ATOM 731 C CA . LEU A 1 97 ? -6.119 9.304 17.602 1.00 92.31 97 LEU A CA 1
ATOM 732 C C . LEU A 1 97 ? -7.085 9.258 18.791 1.00 92.31 97 LEU A C 1
ATOM 734 O O . LEU A 1 97 ? -7.755 10.259 19.045 1.00 92.31 97 LEU A O 1
ATOM 738 N N . GLY A 1 98 ? -7.133 8.146 19.528 1.00 90.12 98 GLY A N 1
ATOM 739 C CA . GLY A 1 98 ? -8.034 8.025 20.676 1.00 90.12 98 GLY A CA 1
ATOM 740 C C . GLY A 1 98 ? -7.667 8.963 21.824 1.00 90.12 98 GLY A C 1
ATOM 741 O O . GLY A 1 98 ? -8.544 9.625 22.378 1.00 90.12 98 GLY A O 1
ATOM 742 N N . GLN A 1 99 ? -6.372 9.158 22.087 1.00 89.75 99 GLN A N 1
ATOM 743 C CA . GLN A 1 99 ? -5.905 10.141 23.073 1.00 89.75 99 GLN A CA 1
ATOM 744 C C . GLN A 1 99 ? -6.324 11.571 22.713 1.00 89.75 99 GLN A C 1
ATOM 746 O O . GLN A 1 99 ? -6.765 12.331 23.575 1.00 89.75 99 GLN A O 1
ATOM 751 N N . ARG A 1 100 ? -6.263 11.943 21.427 1.00 89.25 100 ARG A N 1
ATOM 752 C CA . ARG A 1 100 ? -6.762 13.247 20.946 1.00 89.25 100 ARG A CA 1
ATOM 753 C C . ARG A 1 100 ? -8.278 13.399 21.071 1.00 89.25 100 ARG A C 1
ATOM 755 O O . ARG A 1 100 ? -8.765 14.526 21.070 1.00 89.25 100 ARG A O 1
ATOM 762 N N . GLN A 1 101 ? -9.008 12.294 21.180 1.00 88.88 101 GLN A N 1
ATOM 763 C CA . GLN A 1 101 ? -10.449 12.263 21.436 1.00 88.88 101 GLN A CA 1
ATOM 764 C C . GLN A 1 101 ? -10.783 12.159 22.935 1.00 88.88 101 GLN A C 1
ATOM 766 O O . GLN A 1 101 ? -11.955 12.059 23.288 1.00 88.88 101 GLN A O 1
ATOM 771 N N . GLY A 1 102 ? -9.780 12.191 23.821 1.00 86.25 102 GLY A N 1
ATOM 772 C CA . GLY A 1 102 ? -9.968 12.063 25.268 1.00 86.25 102 GLY A CA 1
ATOM 773 C C . GLY A 1 102 ? -10.247 10.634 25.744 1.00 86.25 102 GLY A C 1
ATOM 774 O O . GLY A 1 102 ? -10.713 10.455 26.867 1.00 86.25 102 GLY A O 1
ATOM 775 N N . ARG A 1 103 ? -9.980 9.626 24.906 1.00 87.44 103 ARG A N 1
ATOM 776 C CA . ARG A 1 103 ? -10.106 8.200 25.234 1.00 87.44 103 ARG A CA 1
ATOM 777 C C . ARG A 1 103 ? -8.734 7.580 25.528 1.00 87.44 103 ARG A C 1
ATOM 779 O O . ARG A 1 103 ? -7.709 8.244 25.377 1.00 87.44 103 ARG A O 1
ATOM 786 N N . THR A 1 104 ? -8.706 6.317 25.945 1.00 87.25 104 THR A N 1
ATOM 787 C CA . THR A 1 104 ? -7.473 5.573 26.262 1.00 87.25 104 THR A CA 1
ATOM 788 C C . THR A 1 104 ? -6.537 5.441 25.059 1.00 87.25 104 THR A C 1
ATOM 790 O O . THR A 1 104 ? -5.343 5.722 25.195 1.00 87.25 104 THR A O 1
ATOM 793 N N . GLY A 1 105 ? -7.083 5.169 23.870 1.00 87.81 105 GLY A N 1
ATOM 794 C CA . GLY A 1 105 ? -6.338 5.157 22.612 1.00 87.81 105 GLY A CA 1
ATOM 795 C C . GLY A 1 105 ? -6.522 3.863 21.831 1.00 87.81 105 GLY A C 1
ATOM 796 O O . GLY A 1 105 ? -6.851 3.890 20.645 1.00 87.81 105 GLY A O 1
ATOM 797 N N . GLU A 1 106 ? -6.282 2.739 22.492 1.00 87.69 106 GLU A N 1
ATOM 798 C CA . GLU A 1 106 ? -6.167 1.405 21.898 1.00 87.69 106 GLU A CA 1
ATOM 799 C C . GLU A 1 106 ? -7.470 0.902 21.264 1.00 87.69 106 GLU A C 1
ATOM 801 O O . GLU A 1 106 ? -7.430 0.169 20.276 1.00 87.69 106 GLU A O 1
ATOM 806 N N . GLU A 1 107 ? -8.606 1.323 21.809 1.00 87.06 107 GLU A N 1
ATOM 807 C CA . GLU A 1 107 ? -9.956 0.966 21.371 1.00 87.06 107 GLU A CA 1
ATOM 808 C C . GLU A 1 107 ? -10.447 1.792 20.172 1.00 87.06 107 GLU A C 1
ATOM 810 O O . GLU A 1 107 ? -11.453 1.464 19.539 1.00 87.06 107 GLU A O 1
ATOM 815 N N . SER A 1 108 ? -9.746 2.880 19.845 1.00 89.81 108 SER A N 1
ATOM 816 C CA . SER A 1 108 ? -10.059 3.684 18.664 1.00 89.81 108 SER A CA 1
ATOM 817 C C . SER A 1 108 ? -9.711 2.923 17.386 1.00 89.81 108 SER A C 1
ATOM 819 O O . SER A 1 108 ? -8.835 2.071 17.384 1.00 89.81 108 SER A O 1
ATOM 821 N N . GLN A 1 109 ? -10.369 3.236 16.271 1.00 90.31 109 GLN A N 1
ATOM 822 C CA . GLN A 1 109 ? -10.092 2.592 14.983 1.00 90.31 109 GLN A CA 1
ATOM 823 C C . GLN A 1 109 ? -9.776 3.638 13.918 1.00 90.31 109 GLN A C 1
ATOM 825 O O . GLN A 1 109 ? -10.426 4.685 13.834 1.00 90.31 109 GLN A O 1
ATOM 830 N N . LEU A 1 110 ? -8.770 3.356 13.092 1.00 91.88 110 LEU A N 1
ATOM 831 C CA . LEU A 1 110 ? -8.453 4.178 11.923 1.00 91.88 110 LEU A CA 1
ATOM 832 C C . LEU A 1 110 ? -9.434 3.859 10.785 1.00 91.88 110 LEU A C 1
ATOM 834 O O . LEU A 1 110 ? -9.936 2.745 10.672 1.00 91.88 110 LEU A O 1
ATOM 838 N N . ALA A 1 111 ? -9.692 4.820 9.893 1.00 90.94 111 ALA A N 1
ATOM 839 C CA . ALA A 1 111 ? -10.703 4.655 8.843 1.00 90.94 111 ALA A CA 1
ATOM 840 C C . ALA A 1 111 ? -10.474 3.411 7.957 1.00 90.94 111 ALA A C 1
ATOM 842 O O . ALA A 1 111 ? -11.423 2.705 7.632 1.00 90.94 111 ALA A O 1
ATOM 843 N N . PHE A 1 112 ? -9.224 3.095 7.612 1.00 88.69 112 PHE A N 1
ATOM 844 C CA . PHE A 1 112 ? -8.881 1.918 6.800 1.00 88.69 112 PHE A CA 1
ATOM 845 C C . PHE A 1 112 ? -8.958 0.585 7.564 1.00 88.69 112 PHE A C 1
ATOM 847 O O . PHE A 1 112 ? -8.958 -0.466 6.934 1.00 88.69 112 PHE A O 1
ATOM 854 N N . GLU A 1 113 ? -9.061 0.590 8.897 1.00 89.38 113 GLU A N 1
ATOM 855 C CA . GLU A 1 113 ? -9.262 -0.635 9.694 1.00 89.38 113 GLU A CA 1
ATOM 856 C C . GLU A 1 113 ? -10.708 -1.133 9.617 1.00 89.38 113 GLU A C 1
ATOM 858 O O . GLU A 1 113 ? -10.980 -2.302 9.874 1.00 89.38 113 GLU A O 1
ATOM 863 N N . THR A 1 114 ? -11.626 -0.261 9.192 1.00 89.00 114 THR A N 1
ATOM 864 C CA . THR A 1 114 ? -13.025 -0.617 8.919 1.00 89.00 114 THR A CA 1
ATOM 865 C C . THR A 1 114 ? -13.213 -1.317 7.571 1.00 89.00 114 THR A C 1
ATOM 867 O O . THR A 1 114 ? -14.314 -1.778 7.260 1.00 89.00 114 THR A O 1
ATOM 870 N N . PHE A 1 115 ? -12.160 -1.403 6.748 1.00 89.81 115 PHE A N 1
ATOM 871 C CA . PHE A 1 115 ? -12.239 -2.070 5.454 1.00 89.81 115 PHE A CA 1
ATOM 872 C C . PHE A 1 115 ? -12.507 -3.573 5.628 1.00 89.81 115 PHE A C 1
ATOM 874 O O . PHE A 1 115 ? -11.980 -4.205 6.544 1.00 89.81 115 PHE A O 1
ATOM 881 N N . PRO A 1 116 ? -13.315 -4.182 4.741 1.00 86.88 116 PRO A N 1
ATOM 882 C CA . PRO A 1 116 ? -13.762 -5.565 4.908 1.00 86.88 116 PRO A CA 1
ATOM 883 C C . PRO A 1 116 ? -12.651 -6.598 4.682 1.00 86.88 116 PRO A C 1
ATOM 885 O O . PRO A 1 116 ? -12.833 -7.774 4.993 1.00 86.88 116 PRO A O 1
ATOM 888 N N . THR A 1 117 ? -11.523 -6.196 4.094 1.00 87.31 117 THR A N 1
ATOM 889 C CA . THR A 1 117 ? -10.431 -7.091 3.707 1.00 87.31 117 THR A CA 1
ATOM 890 C C . THR A 1 117 ? -9.096 -6.496 4.112 1.00 87.31 117 THR A C 1
ATOM 892 O O . THR A 1 117 ? -8.845 -5.308 3.920 1.00 87.31 117 THR A O 1
ATOM 895 N N . VAL A 1 118 ? -8.231 -7.354 4.643 1.00 91.44 118 VAL A N 1
ATOM 896 C CA . VAL A 1 118 ? -6.849 -7.043 4.992 1.00 91.44 118 VAL A CA 1
ATOM 897 C C . VAL A 1 118 ? -5.943 -8.097 4.368 1.00 91.44 118 VAL A C 1
ATOM 899 O O . VAL A 1 118 ? -6.297 -9.274 4.309 1.00 91.44 118 VAL A O 1
ATOM 902 N N . GLY A 1 119 ? -4.779 -7.671 3.891 1.00 92.19 119 GLY A N 1
ATOM 903 C CA . GLY A 1 119 ? -3.762 -8.547 3.325 1.00 92.19 119 GLY A CA 1
ATOM 904 C C . GLY A 1 119 ? -2.375 -8.125 3.786 1.00 92.19 119 GLY A C 1
ATOM 905 O O . GLY A 1 119 ? -2.148 -6.965 4.129 1.00 92.19 119 GLY A O 1
ATOM 906 N N . LEU A 1 120 ? -1.445 -9.077 3.793 1.00 93.81 120 LEU A N 1
ATOM 907 C CA . LEU A 1 120 ? -0.029 -8.818 4.039 1.00 93.81 120 LEU A CA 1
ATOM 908 C C . LEU A 1 120 ? 0.735 -8.916 2.721 1.00 93.81 120 LEU A C 1
ATOM 910 O O . LEU A 1 120 ? 0.492 -9.816 1.920 1.00 93.81 120 LEU A O 1
ATOM 914 N N . THR A 1 121 ? 1.679 -8.002 2.514 1.00 93.44 121 THR A N 1
ATOM 915 C CA . THR A 1 121 ? 2.489 -7.929 1.293 1.00 93.44 121 THR A CA 1
ATOM 916 C C . THR A 1 121 ? 3.978 -8.080 1.602 1.00 93.44 121 THR A C 1
ATOM 918 O O . THR A 1 121 ? 4.473 -7.587 2.616 1.00 93.44 121 THR A O 1
ATOM 921 N N . LYS A 1 122 ? 4.709 -8.767 0.716 1.00 95.12 122 LYS A N 1
ATOM 922 C CA . LYS A 1 122 ? 6.166 -8.944 0.801 1.00 95.12 122 LYS A CA 1
ATOM 923 C C . LYS A 1 122 ? 6.869 -7.851 -0.005 1.00 95.12 122 LYS A C 1
ATOM 925 O O . LYS A 1 122 ? 6.927 -7.921 -1.235 1.00 95.12 122 LYS A O 1
ATOM 930 N N . THR A 1 123 ? 7.466 -6.886 0.686 1.00 95.56 123 THR A N 1
ATOM 931 C CA . THR A 1 123 ? 7.971 -5.633 0.096 1.00 95.56 123 THR A CA 1
ATOM 932 C C . THR A 1 123 ? 9.359 -5.703 -0.544 1.00 95.56 123 THR A C 1
ATOM 934 O O . THR A 1 123 ? 9.740 -4.734 -1.182 1.00 95.56 123 THR A O 1
ATOM 937 N N . TYR A 1 124 ? 10.107 -6.807 -0.419 1.00 96.25 124 TYR A N 1
ATOM 938 C CA . TYR A 1 124 ? 11.495 -6.898 -0.909 1.00 96.25 124 TYR A CA 1
ATOM 939 C C . TYR A 1 124 ? 11.651 -6.497 -2.393 1.00 96.25 124 TYR A C 1
ATOM 941 O O . TYR A 1 124 ? 10.810 -6.864 -3.228 1.00 96.25 124 TYR A O 1
ATOM 949 N N . CYS A 1 125 ? 12.744 -5.793 -2.710 1.00 95.75 125 CYS A N 1
ATOM 950 C CA . CYS A 1 125 ? 13.197 -5.558 -4.085 1.00 95.75 125 CYS A CA 1
ATOM 951 C C . CYS A 1 125 ? 13.935 -6.804 -4.600 1.00 95.75 125 CYS A C 1
ATOM 953 O O . CYS A 1 125 ? 14.466 -7.579 -3.808 1.00 95.75 125 CYS A O 1
ATOM 955 N N . VAL A 1 126 ? 14.066 -6.969 -5.918 1.00 96.81 126 VAL A N 1
ATOM 956 C CA . VAL A 1 126 ? 14.736 -8.148 -6.511 1.00 96.81 126 VAL A CA 1
ATOM 957 C C . VAL A 1 126 ? 16.168 -8.336 -5.988 1.00 96.81 126 VAL A C 1
ATOM 959 O O . VAL A 1 126 ? 16.577 -9.457 -5.703 1.00 96.81 126 VAL A O 1
ATOM 962 N N . ASN A 1 127 ? 16.900 -7.239 -5.783 1.00 94.81 127 ASN A N 1
ATOM 963 C CA . ASN A 1 127 ? 18.288 -7.241 -5.319 1.00 94.81 127 ASN A CA 1
ATOM 964 C C . ASN A 1 127 ? 18.479 -6.771 -3.860 1.00 94.81 127 ASN A C 1
ATOM 966 O O . ASN A 1 127 ? 19.617 -6.577 -3.437 1.00 94.81 127 ASN A O 1
ATOM 970 N N . SER A 1 128 ? 17.404 -6.532 -3.095 1.00 94.88 128 SER A N 1
ATOM 971 C CA . SER A 1 128 ? 17.501 -6.001 -1.727 1.00 94.88 128 SER A CA 1
ATOM 972 C C . SER A 1 128 ? 16.350 -6.457 -0.836 1.00 94.88 128 SER A C 1
ATOM 974 O O . SER A 1 128 ? 15.179 -6.311 -1.185 1.00 94.88 128 SER A O 1
ATOM 976 N N . GLN A 1 129 ? 16.683 -6.940 0.362 1.00 95.38 129 GLN A N 1
ATOM 977 C CA . GLN A 1 129 ? 15.693 -7.329 1.373 1.00 95.38 129 GLN A CA 1
ATOM 978 C C . GLN A 1 129 ? 14.977 -6.114 1.972 1.00 95.38 129 GLN A C 1
ATOM 980 O O . GLN A 1 129 ? 13.767 -6.153 2.187 1.00 95.38 129 GLN A O 1
ATOM 985 N N . ILE A 1 130 ? 15.720 -5.027 2.207 1.00 94.81 130 ILE A N 1
ATOM 986 C CA . ILE A 1 130 ? 15.160 -3.744 2.635 1.00 94.81 130 ILE A CA 1
ATOM 987 C C . ILE A 1 130 ? 14.835 -2.951 1.379 1.00 94.81 130 ILE A C 1
ATOM 989 O O . ILE A 1 130 ? 15.717 -2.653 0.569 1.00 94.81 130 ILE A O 1
ATOM 993 N N . ALA A 1 131 ? 13.555 -2.665 1.204 1.00 92.94 131 ALA A N 1
ATOM 994 C CA . ALA A 1 131 ? 13.058 -2.014 0.014 1.00 92.94 131 ALA A CA 1
ATOM 995 C C . ALA A 1 131 ? 13.125 -0.491 0.112 1.00 92.94 131 ALA A C 1
ATOM 997 O O . ALA A 1 131 ? 13.070 0.072 1.205 1.00 92.94 131 ALA A O 1
ATOM 998 N N . ASP A 1 132 ? 13.219 0.161 -1.041 1.00 93.00 132 ASP A N 1
ATOM 999 C CA . ASP A 1 132 ? 13.100 1.608 -1.172 1.00 93.00 132 ASP A CA 1
ATOM 1000 C C . ASP A 1 132 ? 11.759 1.991 -1.826 1.00 93.00 132 ASP A C 1
ATOM 1002 O O . ASP A 1 132 ? 11.026 1.138 -2.346 1.00 93.00 132 ASP A O 1
ATOM 1006 N N . SER A 1 133 ? 11.426 3.284 -1.819 1.00 94.38 133 SER A N 1
ATOM 1007 C CA . SER A 1 133 ? 10.163 3.768 -2.387 1.00 94.38 133 SER A CA 1
ATOM 1008 C C . SER A 1 133 ? 10.078 3.556 -3.908 1.00 94.38 133 SER A C 1
ATOM 1010 O O . SER A 1 133 ? 8.981 3.359 -4.421 1.00 94.38 133 SER A O 1
ATOM 1012 N N . ALA A 1 134 ? 11.195 3.532 -4.654 1.00 92.44 134 ALA A N 1
ATOM 1013 C CA . ALA A 1 134 ? 11.149 3.377 -6.113 1.00 92.44 134 ALA A CA 1
ATOM 1014 C C . ALA A 1 134 ? 10.828 1.936 -6.548 1.00 92.44 134 ALA A C 1
ATOM 1016 O O . ALA A 1 134 ? 9.943 1.720 -7.388 1.00 92.44 134 ALA A O 1
ATOM 1017 N N . CYS A 1 135 ? 11.491 0.938 -5.947 1.00 93.94 135 CYS A N 1
ATOM 1018 C CA . CYS A 1 135 ? 11.241 -0.458 -6.308 1.00 93.94 135 CYS A CA 1
ATOM 1019 C C . CYS A 1 135 ? 9.824 -0.893 -5.895 1.00 93.94 135 CYS A C 1
ATOM 1021 O O . CYS A 1 135 ? 9.152 -1.620 -6.630 1.00 93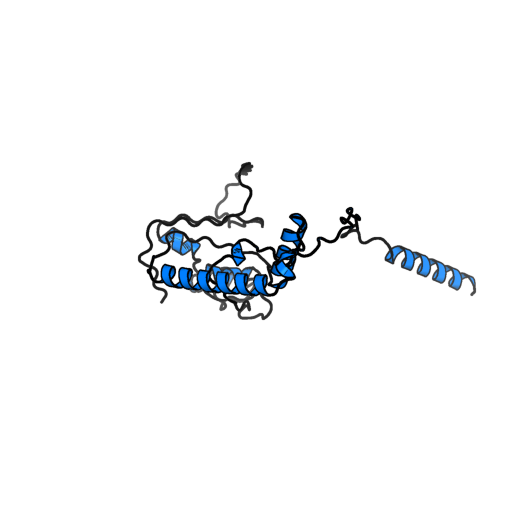.94 135 CYS A O 1
ATOM 1023 N N . THR A 1 136 ? 9.344 -0.404 -4.745 1.00 94.06 136 THR A N 1
ATOM 1024 C CA . THR A 1 136 ? 7.996 -0.700 -4.241 1.00 94.06 136 THR A CA 1
ATOM 1025 C C . THR A 1 136 ? 6.919 0.018 -5.044 1.00 94.06 136 THR A C 1
ATOM 1027 O O . THR A 1 136 ? 5.910 -0.607 -5.368 1.00 94.06 136 THR A O 1
ATOM 1030 N N . ALA A 1 137 ? 7.136 1.275 -5.447 1.00 94.12 137 ALA A N 1
ATOM 1031 C CA . ALA A 1 137 ? 6.223 1.977 -6.349 1.00 94.12 137 ALA A CA 1
ATOM 1032 C C . ALA A 1 137 ? 6.060 1.224 -7.676 1.00 94.12 137 ALA A C 1
ATOM 1034 O O . ALA A 1 137 ? 4.933 1.013 -8.116 1.00 94.12 137 ALA A O 1
ATOM 1035 N N . THR A 1 138 ? 7.159 0.741 -8.269 1.00 94.31 138 THR A N 1
ATOM 1036 C CA . THR A 1 138 ? 7.096 -0.075 -9.496 1.00 94.31 138 THR A CA 1
ATOM 1037 C C . THR A 1 138 ? 6.290 -1.358 -9.269 1.00 94.31 138 THR A C 1
ATOM 1039 O O . THR A 1 138 ? 5.431 -1.695 -10.078 1.00 94.31 138 THR A O 1
ATOM 1042 N N . ALA A 1 139 ? 6.482 -2.031 -8.131 1.00 95.69 139 ALA A N 1
ATOM 1043 C CA . ALA A 1 139 ? 5.751 -3.256 -7.820 1.00 95.69 139 ALA A CA 1
ATOM 1044 C C . ALA A 1 139 ? 4.234 -3.038 -7.693 1.00 95.69 139 ALA A C 1
ATOM 1046 O O . ALA A 1 139 ? 3.467 -3.769 -8.314 1.00 95.69 139 ALA A O 1
ATOM 1047 N N . TYR A 1 140 ? 3.781 -2.044 -6.921 1.00 94.44 140 TYR A N 1
ATOM 1048 C CA . TYR A 1 140 ? 2.342 -1.845 -6.689 1.00 94.44 140 TYR A CA 1
ATOM 1049 C C . TYR A 1 140 ? 1.627 -1.069 -7.803 1.00 94.44 140 TYR A C 1
ATOM 1051 O O . TYR A 1 140 ? 0.410 -1.190 -7.919 1.00 94.44 140 TYR A O 1
ATOM 1059 N N . LEU A 1 141 ? 2.345 -0.275 -8.607 1.00 94.38 141 LEU A N 1
ATOM 1060 C CA . LEU A 1 141 ? 1.745 0.512 -9.693 1.00 94.38 141 LEU A CA 1
ATOM 1061 C C . LEU A 1 141 ? 1.870 -0.156 -11.063 1.00 94.38 141 LEU A C 1
ATOM 1063 O O . LEU A 1 141 ? 0.980 0.037 -11.885 1.00 94.38 141 LEU A O 1
ATOM 1067 N N . CYS A 1 142 ? 2.940 -0.915 -11.316 1.00 94.81 142 CYS A N 1
ATOM 1068 C CA . CYS A 1 142 ? 3.176 -1.611 -12.588 1.00 94.81 142 CYS A CA 1
ATOM 1069 C C . CYS A 1 142 ? 3.011 -3.137 -12.481 1.00 94.81 142 CYS A C 1
ATOM 1071 O O . CYS A 1 142 ? 3.072 -3.827 -13.489 1.00 94.81 142 CYS A O 1
ATOM 1073 N N . GLY A 1 143 ? 2.853 -3.692 -11.274 1.00 94.62 143 GLY A N 1
ATOM 1074 C CA . GLY A 1 143 ? 2.668 -5.135 -11.065 1.00 94.62 143 GLY A CA 1
ATOM 1075 C C . GLY A 1 143 ? 3.948 -5.978 -11.135 1.00 94.62 143 GLY A C 1
ATOM 1076 O O . GLY A 1 143 ? 3.886 -7.191 -10.954 1.00 94.62 143 GLY A O 1
ATOM 1077 N N . VAL A 1 144 ? 5.120 -5.368 -11.348 1.00 96.19 144 VAL A N 1
ATOM 1078 C CA . VAL A 1 144 ? 6.398 -6.079 -11.530 1.00 96.19 144 VAL A CA 1
ATOM 1079 C C . VAL A 1 144 ? 7.427 -5.610 -10.502 1.00 96.19 144 VAL A C 1
ATOM 1081 O O . VAL A 1 144 ? 7.633 -4.413 -10.299 1.00 96.19 144 VAL A O 1
ATOM 1084 N N . LYS A 1 145 ? 8.103 -6.556 -9.836 1.00 95.56 145 LYS A N 1
ATOM 1085 C CA . LYS A 1 145 ? 9.177 -6.236 -8.881 1.00 95.56 145 LYS A CA 1
ATOM 1086 C C . LYS A 1 145 ? 10.420 -5.709 -9.597 1.00 95.56 145 LYS A C 1
ATOM 1088 O O . LYS A 1 145 ? 10.819 -6.233 -10.632 1.00 95.56 145 LYS A O 1
ATOM 1093 N N . ASN A 1 146 ? 11.071 -4.725 -8.981 1.00 95.44 146 ASN A N 1
ATOM 1094 C CA . ASN A 1 146 ? 12.247 -4.056 -9.532 1.00 95.44 146 ASN A CA 1
ATOM 1095 C C . ASN A 1 146 ? 13.455 -4.107 -8.575 1.00 95.44 146 ASN A C 1
ATOM 1097 O O . ASN A 1 146 ? 13.343 -4.530 -7.418 1.00 95.44 146 ASN A O 1
ATOM 1101 N N . ASN A 1 147 ? 14.611 -3.669 -9.064 1.00 95.69 147 ASN A N 1
ATOM 1102 C CA . ASN A 1 147 ? 15.818 -3.409 -8.289 1.00 95.69 147 ASN A CA 1
ATOM 1103 C C . ASN A 1 147 ? 15.670 -2.147 -7.421 1.00 95.69 147 ASN A C 1
ATOM 1105 O O . ASN A 1 147 ? 14.917 -1.229 -7.745 1.00 95.69 147 ASN A O 1
ATOM 1109 N N . ASN A 1 148 ? 16.422 -2.086 -6.323 1.00 94.62 148 ASN A N 1
ATOM 1110 C CA . ASN A 1 148 ? 16.430 -0.949 -5.403 1.00 94.62 148 ASN A CA 1
ATOM 1111 C C . ASN A 1 148 ? 16.836 0.365 -6.109 1.00 94.62 148 ASN A C 1
ATOM 1113 O O . ASN A 1 148 ? 17.926 0.469 -6.691 1.00 94.62 148 ASN A O 1
ATOM 1117 N N . GLY A 1 149 ? 15.974 1.380 -6.006 1.00 92.56 149 GLY A N 1
ATOM 1118 C CA . GLY A 1 149 ? 16.113 2.711 -6.608 1.00 92.56 149 GLY A CA 1
ATOM 1119 C C . GLY A 1 149 ? 15.930 2.775 -8.110 1.00 92.56 149 GLY A C 1
ATOM 1120 O O . GLY A 1 149 ? 16.451 3.699 -8.735 1.00 92.56 149 GLY A O 1
ATOM 1121 N N . MET A 1 150 ? 15.218 1.804 -8.670 1.00 93.25 150 MET A N 1
ATOM 1122 C CA . MET A 1 150 ? 14.782 1.801 -10.059 1.00 93.25 150 MET A CA 1
ATOM 1123 C C . MET A 1 150 ? 13.260 1.990 -10.109 1.00 93.25 150 MET A C 1
ATOM 1125 O O . MET A 1 150 ? 12.533 1.446 -9.276 1.00 93.25 150 MET A O 1
ATOM 1129 N N . LEU A 1 151 ? 12.780 2.775 -11.077 1.00 93.44 151 LEU A N 1
ATOM 1130 C CA . LEU A 1 151 ? 11.368 3.138 -11.238 1.00 93.44 151 LEU A CA 1
ATOM 1131 C C . LEU A 1 151 ? 10.904 2.827 -12.665 1.00 93.44 151 LEU A C 1
ATOM 1133 O O . LEU A 1 151 ? 11.577 3.236 -13.604 1.00 93.44 151 LEU A O 1
ATOM 1137 N N . GLY A 1 152 ? 9.761 2.152 -12.829 1.00 92.19 152 GLY A N 1
ATOM 1138 C CA . GLY A 1 152 ? 9.113 1.981 -14.142 1.00 92.19 152 GLY A CA 1
ATOM 1139 C C . GLY A 1 152 ? 9.907 1.141 -15.151 1.00 92.19 152 GLY A C 1
ATOM 1140 O O . GLY A 1 152 ? 9.668 1.228 -16.351 1.00 92.19 152 GLY A O 1
ATOM 1141 N N . LEU A 1 153 ? 10.855 0.343 -14.660 1.00 94.75 153 LEU A N 1
ATOM 1142 C CA . LEU A 1 153 ? 11.731 -0.514 -15.452 1.00 94.75 153 LEU A CA 1
ATOM 1143 C C . LEU A 1 153 ? 11.701 -1.940 -14.906 1.00 94.75 153 LEU A C 1
ATOM 1145 O O . LEU A 1 153 ? 11.412 -2.160 -13.729 1.00 94.75 153 LEU A O 1
ATOM 1149 N N . THR A 1 154 ? 12.047 -2.908 -15.742 1.00 95.19 154 THR A N 1
ATOM 1150 C CA . THR A 1 154 ? 12.281 -4.283 -15.297 1.00 95.19 154 THR A CA 1
ATOM 1151 C C . THR A 1 154 ? 13.573 -4.392 -14.479 1.00 95.19 154 THR A C 1
ATOM 1153 O O . THR A 1 154 ? 14.521 -3.622 -14.647 1.00 95.19 154 THR A O 1
ATOM 1156 N N . ALA A 1 155 ? 13.654 -5.421 -13.629 1.00 94.94 155 ALA A N 1
ATOM 1157 C CA . ALA A 1 155 ? 14.852 -5.713 -12.838 1.00 94.94 155 ALA A CA 1
ATOM 1158 C C . ALA A 1 155 ? 16.072 -6.161 -13.675 1.00 94.94 155 ALA A C 1
ATOM 1160 O O . ALA A 1 155 ? 17.144 -6.385 -13.114 1.00 94.94 155 ALA A O 1
ATOM 1161 N N . ALA A 1 156 ? 15.931 -6.290 -15.000 1.00 94.38 156 ALA A N 1
ATOM 1162 C CA . ALA A 1 156 ? 17.050 -6.547 -15.902 1.00 94.38 156 ALA A CA 1
ATOM 1163 C C . ALA A 1 156 ? 17.996 -5.339 -16.011 1.00 94.38 156 ALA A C 1
ATOM 1165 O O . ALA A 1 156 ? 19.177 -5.520 -16.294 1.00 94.38 156 ALA A O 1
ATOM 1166 N N . VAL A 1 157 ? 17.499 -4.121 -15.756 1.00 94.12 157 VAL A N 1
ATOM 1167 C CA . VAL A 1 157 ? 18.299 -2.894 -15.844 1.00 94.12 157 VAL A CA 1
ATOM 1168 C C . VAL A 1 157 ? 19.110 -2.695 -14.555 1.00 94.12 157 VAL A C 1
ATOM 1170 O O . VAL A 1 157 ? 18.528 -2.564 -13.465 1.00 94.12 157 VAL A O 1
ATOM 1173 N N . PRO A 1 158 ? 20.452 -2.636 -14.636 1.00 92.31 158 PRO A N 1
ATOM 1174 C CA . PRO A 1 158 ? 21.288 -2.306 -13.493 1.00 92.31 158 PRO A CA 1
ATOM 1175 C C . PRO A 1 158 ? 21.102 -0.851 -13.066 1.00 92.31 158 PRO A C 1
ATOM 1177 O O . PRO A 1 158 ? 20.897 0.058 -13.873 1.00 92.31 158 PRO A O 1
ATOM 1180 N N . ARG A 1 159 ? 21.235 -0.594 -11.765 1.00 91.94 159 ARG A N 1
ATOM 1181 C CA . ARG A 1 159 ? 21.157 0.774 -11.255 1.00 91.94 159 ARG A CA 1
ATOM 1182 C C . ARG A 1 159 ? 22.304 1.621 -11.816 1.00 91.94 159 ARG A C 1
ATOM 1184 O O . ARG A 1 159 ? 23.458 1.221 -11.714 1.00 91.94 159 ARG A O 1
ATOM 1191 N N . ARG A 1 160 ? 21.977 2.837 -12.276 1.00 92.06 160 ARG A N 1
ATOM 1192 C CA . ARG A 1 160 ? 22.890 3.827 -12.895 1.00 92.06 160 ARG A CA 1
ATOM 1193 C C . ARG A 1 160 ? 23.338 3.506 -14.326 1.00 92.06 160 ARG A C 1
ATOM 1195 O O . ARG A 1 160 ? 24.185 4.226 -14.844 1.00 92.06 160 ARG A O 1
ATOM 1202 N N . ASP A 1 161 ? 22.752 2.505 -14.975 1.00 92.81 161 ASP A N 1
ATOM 1203 C CA . ASP A 1 161 ? 22.954 2.276 -16.405 1.00 92.81 161 ASP A CA 1
ATOM 1204 C C . ASP A 1 161 ? 21.877 3.012 -17.218 1.00 92.81 161 ASP A C 1
ATOM 1206 O O . ASP A 1 161 ? 20.740 2.559 -17.343 1.00 92.81 161 ASP A O 1
ATOM 1210 N N . CYS A 1 162 ? 22.226 4.198 -17.723 1.00 92.56 162 CYS A N 1
ATOM 1211 C CA . CYS A 1 162 ? 21.308 5.023 -18.510 1.00 92.56 162 CYS A CA 1
ATOM 1212 C C . CYS A 1 162 ? 21.022 4.410 -19.888 1.00 92.56 162 CYS A C 1
ATOM 1214 O O . CYS A 1 162 ? 19.892 4.481 -20.360 1.00 92.56 162 CYS A O 1
ATOM 1216 N N . ALA A 1 163 ? 22.023 3.782 -20.513 1.00 93.00 163 ALA A N 1
ATOM 1217 C CA . ALA A 1 163 ? 21.868 3.197 -21.841 1.00 93.00 163 ALA A CA 1
ATOM 1218 C C . ALA A 1 163 ? 20.889 2.017 -21.797 1.00 93.00 163 ALA A C 1
ATOM 1220 O O . ALA A 1 163 ? 19.937 1.969 -22.573 1.00 93.00 163 ALA A O 1
ATOM 1221 N N . ALA A 1 164 ? 21.041 1.128 -20.812 1.00 91.38 164 ALA A N 1
ATOM 1222 C CA . ALA A 1 164 ? 20.094 0.035 -20.611 1.00 91.38 164 ALA A CA 1
ATOM 1223 C C . ALA A 1 164 ? 18.684 0.535 -20.234 1.00 91.38 164 ALA A C 1
ATOM 1225 O O . ALA A 1 164 ? 17.693 -0.080 -20.615 1.00 91.38 164 ALA A O 1
ATOM 1226 N N . ALA A 1 165 ? 18.573 1.665 -19.524 1.00 91.62 165 ALA A N 1
ATOM 1227 C CA . ALA A 1 165 ? 17.285 2.259 -19.158 1.00 91.62 165 ALA A CA 1
ATOM 1228 C C . ALA A 1 165 ? 16.526 2.882 -20.344 1.00 91.62 165 ALA A C 1
ATOM 1230 O O . ALA A 1 165 ? 15.312 3.073 -20.256 1.00 91.62 165 ALA A O 1
ATOM 1231 N N . THR A 1 166 ? 17.204 3.218 -21.446 1.00 93.44 166 THR A N 1
ATOM 1232 C CA . THR A 1 166 ? 16.542 3.765 -22.642 1.00 93.44 166 THR A CA 1
ATOM 1233 C C . THR A 1 166 ? 15.899 2.704 -23.529 1.00 93.44 166 THR A C 1
ATOM 1235 O O . THR A 1 166 ? 15.094 3.059 -24.386 1.00 93.44 166 THR A O 1
ATOM 1238 N N . GLU A 1 167 ? 16.195 1.422 -23.304 1.00 94.06 167 GLU A N 1
ATOM 1239 C CA . GLU A 1 167 ? 15.646 0.323 -24.096 1.00 94.06 167 GLU A CA 1
ATOM 1240 C C . GLU A 1 167 ? 14.138 0.148 -23.841 1.00 94.06 167 GLU A C 1
ATOM 1242 O O . GLU A 1 167 ? 13.757 -0.230 -22.727 1.00 94.06 167 GLU A O 1
ATOM 1247 N N . PRO A 1 168 ? 13.261 0.345 -24.849 1.00 93.00 168 PRO A N 1
ATOM 1248 C CA . PRO A 1 168 ? 11.808 0.293 -24.658 1.00 93.00 168 PRO A CA 1
ATOM 1249 C C . PRO A 1 168 ? 11.302 -1.052 -24.129 1.00 93.00 168 PRO A C 1
ATOM 1251 O O . PRO A 1 168 ? 10.332 -1.101 -23.380 1.00 93.00 168 PRO A O 1
ATOM 1254 N N . ALA A 1 169 ? 11.990 -2.150 -24.460 1.00 92.94 169 ALA A N 1
ATOM 1255 C CA . ALA A 1 169 ? 11.660 -3.491 -23.975 1.00 92.94 169 ALA A CA 1
ATOM 1256 C C . ALA A 1 169 ? 11.794 -3.640 -22.446 1.00 92.94 169 ALA A C 1
ATOM 1258 O O . ALA A 1 169 ? 11.291 -4.602 -21.869 1.00 92.94 169 ALA A O 1
ATOM 1259 N N . THR A 1 170 ? 12.486 -2.711 -21.783 1.00 93.25 170 THR A N 1
ATOM 1260 C CA . THR A 1 170 ? 12.663 -2.719 -20.327 1.00 93.25 170 THR A CA 1
ATOM 1261 C C . THR A 1 170 ? 11.628 -1.872 -19.597 1.00 93.25 170 THR A C 1
ATOM 1263 O O . THR A 1 170 ? 11.581 -1.931 -18.367 1.00 93.25 170 THR A O 1
ATOM 1266 N N . HIS A 1 171 ? 10.819 -1.090 -20.318 1.00 94.81 171 HIS A N 1
ATOM 1267 C CA . HIS A 1 171 ? 9.857 -0.154 -19.742 1.00 94.81 171 HIS A CA 1
ATOM 1268 C C . HIS A 1 171 ? 8.601 -0.883 -19.286 1.00 94.81 171 HIS A C 1
ATOM 1270 O O . HIS A 1 171 ? 8.132 -1.823 -19.922 1.00 94.81 171 HIS A O 1
ATOM 1276 N N . LEU A 1 172 ? 8.055 -0.432 -18.162 1.00 94.69 172 LEU A N 1
ATOM 1277 C CA . LEU A 1 172 ? 6.827 -0.967 -17.597 1.00 94.69 172 LEU A CA 1
ATOM 1278 C C . LEU A 1 172 ? 5.726 0.078 -17.653 1.00 94.69 172 LEU A C 1
ATOM 1280 O O . LEU A 1 172 ? 5.915 1.236 -17.273 1.00 94.69 172 LEU A O 1
ATOM 1284 N N . GLU A 1 173 ? 4.540 -0.359 -18.044 1.00 93.81 173 GLU A N 1
ATOM 1285 C CA . GLU A 1 173 ? 3.351 0.467 -17.954 1.00 93.81 173 GLU A CA 1
ATOM 1286 C C . GLU A 1 173 ? 2.784 0.419 -16.535 1.00 93.81 173 GLU A C 1
ATOM 1288 O O . GLU A 1 173 ? 2.756 -0.618 -15.874 1.00 93.81 173 GLU A O 1
ATOM 1293 N N . SER A 1 174 ? 2.354 1.576 -16.039 1.00 93.50 174 SER A N 1
ATOM 1294 C CA . SER A 1 174 ? 1.649 1.659 -14.761 1.00 93.50 174 SER A CA 1
ATOM 1295 C C . SER A 1 174 ? 0.143 1.526 -14.967 1.00 93.50 174 SER A C 1
ATOM 1297 O O . SER A 1 174 ? -0.384 1.842 -16.034 1.00 93.50 174 SER A O 1
ATOM 1299 N N . ILE A 1 175 ? -0.585 1.191 -13.904 1.00 91.94 175 ILE A N 1
ATOM 1300 C CA . ILE A 1 175 ? -2.052 1.180 -13.899 1.00 91.94 175 ILE A CA 1
ATOM 1301 C C . ILE A 1 175 ? -2.656 2.532 -14.315 1.00 91.94 175 ILE A C 1
ATOM 1303 O O . ILE A 1 175 ? -3.732 2.578 -14.904 1.00 91.94 175 ILE A O 1
ATOM 1307 N N . ALA A 1 176 ? -1.958 3.643 -14.054 1.00 90.25 176 ALA A N 1
ATOM 1308 C CA . ALA A 1 176 ? -2.373 4.963 -14.518 1.00 90.25 176 ALA A CA 1
ATOM 1309 C C . ALA A 1 176 ? -2.230 5.101 -16.042 1.00 90.25 176 ALA A C 1
ATOM 1311 O O . ALA A 1 176 ? -3.118 5.664 -16.680 1.00 90.25 176 ALA A O 1
ATOM 1312 N N . ALA A 1 177 ? -1.162 4.553 -16.632 1.00 89.88 177 ALA A N 1
ATOM 1313 C CA . ALA A 1 177 ? -0.996 4.501 -18.084 1.00 89.88 177 ALA A CA 1
ATOM 1314 C C . ALA A 1 177 ? -2.089 3.636 -18.731 1.00 89.88 177 ALA A C 1
ATOM 1316 O O . ALA A 1 177 ? -2.719 4.074 -19.691 1.00 89.88 177 ALA A O 1
ATOM 1317 N N . TRP A 1 178 ? -2.400 2.476 -18.144 1.00 91.50 178 TRP A N 1
ATOM 1318 C CA . TRP A 1 178 ? -3.504 1.618 -18.592 1.00 91.50 178 TRP A CA 1
ATOM 1319 C C . TRP A 1 178 ? -4.860 2.318 -18.497 1.00 91.50 178 TRP A C 1
ATOM 1321 O O . TRP A 1 178 ? -5.678 2.231 -19.413 1.00 91.50 178 TRP A O 1
ATOM 1331 N N . ALA A 1 179 ? -5.098 3.062 -17.414 1.00 90.06 179 ALA A N 1
ATOM 1332 C CA . ALA A 1 179 ? -6.307 3.857 -17.255 1.00 90.06 179 ALA A CA 1
ATOM 1333 C C . ALA A 1 179 ? -6.412 4.930 -18.356 1.00 90.06 179 ALA A C 1
ATOM 1335 O O . ALA A 1 179 ? -7.444 5.016 -19.022 1.00 90.06 179 ALA A O 1
ATOM 1336 N N . LEU A 1 180 ? -5.347 5.694 -18.608 1.00 89.75 180 LEU A N 1
ATOM 1337 C CA . LEU A 1 180 ? -5.319 6.712 -19.666 1.00 89.75 180 LEU A CA 1
ATOM 1338 C C . LEU A 1 180 ? -5.527 6.099 -21.060 1.00 89.75 180 LEU A C 1
ATOM 1340 O O . LEU A 1 180 ? -6.347 6.604 -21.828 1.00 89.75 180 LEU A O 1
ATOM 1344 N N . ALA A 1 181 ? -4.861 4.981 -21.365 1.00 89.88 181 ALA A N 1
ATOM 1345 C CA . ALA A 1 181 ? -5.025 4.250 -22.624 1.00 89.88 181 ALA A CA 1
ATOM 1346 C C . ALA A 1 181 ? -6.466 3.741 -22.821 1.00 89.88 181 ALA A C 1
ATOM 1348 O O . ALA A 1 181 ? -6.989 3.746 -23.934 1.00 89.88 181 ALA A O 1
ATOM 1349 N N . ALA A 1 182 ? -7.152 3.383 -21.732 1.00 89.12 182 ALA A N 1
ATOM 1350 C CA . ALA A 1 182 ? -8.567 3.015 -21.728 1.00 89.12 182 ALA A CA 1
ATOM 1351 C C . ALA A 1 182 ? -9.535 4.224 -21.732 1.00 89.12 182 ALA A C 1
ATOM 1353 O O . ALA A 1 182 ? -10.739 4.051 -21.506 1.00 89.12 182 ALA A O 1
ATOM 1354 N N . GLY A 1 183 ? -9.039 5.448 -21.948 1.00 88.56 183 GLY A N 1
ATOM 1355 C CA . GLY A 1 183 ? -9.841 6.675 -21.975 1.00 88.56 183 GLY A CA 1
ATOM 1356 C C . GLY A 1 183 ? -10.375 7.087 -20.599 1.00 88.56 183 GLY A C 1
ATOM 1357 O O . GLY A 1 183 ? -11.521 7.537 -20.487 1.00 88.56 183 GLY A O 1
ATOM 1358 N N . ARG A 1 184 ? -9.598 6.858 -19.533 1.00 83.19 184 ARG A N 1
ATOM 1359 C CA . ARG A 1 184 ? -9.926 7.231 -18.145 1.00 83.19 184 ARG A CA 1
ATOM 1360 C C . ARG A 1 184 ? -9.093 8.401 -17.670 1.00 83.19 184 ARG A C 1
ATOM 1362 O O . ARG A 1 184 ? -7.971 8.591 -18.119 1.00 83.19 184 ARG A O 1
ATOM 1369 N N . ASP A 1 185 ? -9.613 9.096 -16.668 1.00 85.94 185 ASP A N 1
ATOM 1370 C CA . ASP A 1 185 ? -8.875 10.147 -15.981 1.00 85.94 185 ASP A CA 1
ATOM 1371 C C . ASP A 1 185 ? -8.023 9.538 -14.861 1.00 85.94 185 ASP A C 1
ATOM 1373 O O . ASP A 1 185 ? -8.530 8.782 -14.025 1.00 85.94 185 ASP A O 1
ATOM 1377 N N . ALA A 1 186 ? -6.743 9.906 -14.812 1.00 83.62 186 ALA A N 1
ATOM 1378 C CA . ALA A 1 186 ? -5.815 9.538 -13.748 1.00 83.62 186 ALA A CA 1
ATOM 1379 C C . ALA A 1 186 ? -5.179 10.796 -13.141 1.00 83.62 186 ALA A C 1
ATOM 1381 O O . ALA A 1 186 ? -4.822 11.729 -13.859 1.00 83.62 186 ALA A O 1
ATOM 1382 N N . GLY A 1 187 ? -5.022 10.822 -11.816 1.00 81.25 187 GLY A N 1
ATOM 1383 C CA . GLY A 1 187 ? -4.415 11.947 -11.107 1.00 81.25 187 GLY A CA 1
ATOM 1384 C C . GLY A 1 187 ? -3.711 11.517 -9.826 1.00 81.25 187 GLY A C 1
ATOM 1385 O O . GLY A 1 187 ? -4.197 10.643 -9.112 1.00 81.25 187 GLY A O 1
ATOM 1386 N N . THR A 1 188 ? -2.586 12.174 -9.528 1.00 75.75 188 THR A N 1
ATOM 1387 C CA . THR A 1 188 ? -1.724 11.872 -8.377 1.00 75.75 188 THR A CA 1
ATOM 1388 C C . THR A 1 188 ? -1.601 13.081 -7.452 1.00 75.75 188 THR A C 1
ATOM 1390 O O . THR A 1 188 ? -0.766 13.951 -7.694 1.00 75.75 188 THR A O 1
ATOM 1393 N N . PRO A 1 189 ? -2.389 13.170 -6.370 1.00 65.62 189 PRO A N 1
ATOM 1394 C CA . PRO A 1 189 ? -2.116 14.110 -5.296 1.00 65.62 189 PRO A CA 1
ATOM 1395 C C . PRO A 1 189 ? -1.104 13.496 -4.327 1.00 65.62 189 PRO A C 1
ATOM 1397 O O . PRO A 1 189 ? -1.406 12.529 -3.627 1.00 65.62 189 PRO A O 1
ATOM 1400 N N . SER A 1 190 ? 0.095 14.072 -4.268 1.00 59.75 190 SER A N 1
ATOM 1401 C CA . SER A 1 190 ? 1.136 13.717 -3.301 1.00 59.75 190 SER A CA 1
ATOM 1402 C C . SER A 1 190 ? 1.431 14.886 -2.359 1.00 59.75 190 SER A C 1
ATOM 1404 O O . SER A 1 190 ? 1.350 16.052 -2.740 1.00 59.75 190 SER A O 1
ATOM 1406 N N . LEU A 1 191 ? 1.781 14.573 -1.107 1.00 46.69 191 LEU A N 1
ATOM 1407 C CA . LEU A 1 191 ? 2.364 15.546 -0.167 1.00 46.69 191 LEU A CA 1
ATOM 1408 C C . LEU A 1 191 ? 3.885 15.674 -0.351 1.00 46.69 191 LEU A C 1
ATOM 1410 O O . LEU A 1 191 ? 4.490 16.635 0.115 1.00 46.69 191 LEU A O 1
ATOM 1414 N N . THR A 1 192 ? 4.498 14.699 -1.024 1.00 60.66 192 THR A N 1
ATOM 1415 C CA . THR A 1 192 ? 5.893 14.717 -1.464 1.00 60.66 192 THR A CA 1
ATOM 1416 C C . THR A 1 192 ? 6.005 15.317 -2.864 1.00 60.66 192 THR A C 1
ATOM 1418 O O . THR A 1 192 ? 5.026 15.381 -3.612 1.00 60.66 192 THR A O 1
ATOM 1421 N N . LEU A 1 193 ? 7.204 15.791 -3.209 1.00 58.16 193 LEU A N 1
ATOM 1422 C CA . LEU A 1 193 ? 7.464 16.460 -4.480 1.00 58.16 193 LEU A CA 1
ATOM 1423 C C . LEU A 1 193 ? 7.152 15.533 -5.663 1.00 58.16 193 LEU A C 1
ATOM 1425 O O . LEU A 1 193 ? 7.749 14.468 -5.805 1.00 58.16 193 LEU A O 1
ATOM 1429 N N . PHE A 1 194 ? 6.237 15.973 -6.523 1.00 47.41 194 PHE A N 1
ATOM 1430 C CA . PHE A 1 194 ? 5.915 15.295 -7.770 1.00 47.41 194 PHE A CA 1
ATOM 1431 C C . PHE A 1 194 ? 6.870 15.779 -8.864 1.00 47.41 194 PHE A C 1
ATOM 1433 O O . PHE A 1 194 ? 6.765 16.910 -9.340 1.00 47.41 194 PHE A O 1
ATOM 1440 N N . PHE A 1 195 ? 7.829 14.935 -9.243 1.00 44.34 195 PHE A N 1
ATOM 1441 C CA . PHE A 1 195 ? 8.670 15.183 -10.411 1.00 44.34 195 PHE A CA 1
ATOM 1442 C C . PHE A 1 195 ? 7.924 14.715 -11.662 1.00 44.34 195 PHE A C 1
ATOM 1444 O O . PHE A 1 195 ? 7.935 13.534 -12.000 1.00 44.34 195 PHE A O 1
ATOM 1451 N N . LEU A 1 196 ? 7.280 15.649 -12.364 1.00 34.94 196 LEU A N 1
ATOM 1452 C CA . LEU A 1 196 ? 6.970 15.443 -13.776 1.00 34.94 196 LEU A CA 1
ATOM 1453 C C . LEU A 1 196 ? 8.283 15.567 -14.554 1.00 34.94 196 LEU A C 1
ATOM 1455 O O . LEU A 1 196 ? 8.959 16.592 -14.409 1.00 34.94 196 LEU A O 1
ATOM 1459 N N . PRO A 1 197 ? 8.657 14.591 -15.399 1.00 31.53 197 PRO A N 1
ATOM 1460 C CA . PRO A 1 197 ? 9.609 14.871 -16.455 1.00 31.53 197 PRO A CA 1
ATOM 1461 C C . PRO A 1 197 ? 8.930 15.875 -17.394 1.00 31.53 197 PRO A C 1
ATOM 1463 O O . PRO A 1 197 ? 8.117 15.513 -18.240 1.00 31.53 197 PRO A O 1
ATOM 1466 N N . LEU A 1 198 ? 9.208 17.165 -17.196 1.00 29.31 198 LEU A N 1
ATOM 1467 C CA . LEU A 1 198 ? 8.872 18.220 -18.146 1.00 29.31 198 LEU A CA 1
ATOM 1468 C C . LEU A 1 198 ? 9.720 17.988 -19.398 1.00 29.31 198 LEU A C 1
ATOM 1470 O O . LEU A 1 198 ? 10.795 18.562 -19.562 1.00 29.31 198 LEU A O 1
ATOM 1474 N N . THR A 1 199 ? 9.258 17.111 -20.282 1.00 38.31 199 THR A N 1
ATOM 1475 C CA . THR A 1 199 ? 9.724 17.120 -21.662 1.00 38.31 199 THR A CA 1
ATOM 1476 C C . THR A 1 199 ? 9.165 18.382 -22.313 1.00 38.31 199 THR A C 1
ATOM 1478 O O . THR A 1 199 ? 7.951 18.545 -22.398 1.00 38.31 199 THR A O 1
ATOM 1481 N N . SER A 1 200 ? 10.067 19.243 -22.785 1.00 34.22 200 SER A N 1
ATOM 1482 C CA . SER A 1 200 ? 9.816 20.482 -23.532 1.00 34.22 200 SER A CA 1
ATOM 1483 C C . SER A 1 200 ? 9.566 21.749 -22.698 1.00 34.22 200 SER A C 1
ATOM 1485 O O . SER A 1 200 ? 8.449 22.111 -22.347 1.00 34.22 200 SER A O 1
ATOM 1487 N N . SER A 1 201 ? 10.664 22.458 -22.426 1.00 36.59 201 SER A N 1
ATOM 1488 C CA . SER A 1 201 ? 10.843 23.898 -22.666 1.00 36.59 201 SER A CA 1
ATOM 1489 C C . SER A 1 201 ? 9.613 24.818 -22.595 1.00 36.59 201 SER A C 1
ATOM 1491 O O . SER A 1 201 ? 9.339 25.542 -23.547 1.00 36.59 201 SER A O 1
ATOM 1493 N N . THR A 1 202 ? 8.894 24.895 -21.476 1.00 31.77 202 THR A N 1
ATOM 1494 C CA . THR A 1 202 ? 8.158 26.125 -21.127 1.00 31.77 202 THR A CA 1
ATOM 1495 C C . THR A 1 202 ? 8.049 26.255 -19.613 1.00 31.77 202 THR A C 1
ATOM 1497 O O . THR A 1 202 ? 7.293 25.553 -18.947 1.00 31.77 202 THR A O 1
ATOM 1500 N N . LEU A 1 203 ? 8.847 27.167 -19.062 1.00 34.25 203 LEU A N 1
ATOM 1501 C CA . LEU A 1 203 ? 8.829 27.547 -17.658 1.00 34.25 203 LEU A CA 1
ATOM 1502 C C . LEU A 1 203 ? 7.612 28.462 -17.428 1.00 34.25 203 LEU A C 1
ATOM 1504 O O . LEU A 1 203 ? 7.722 29.679 -17.550 1.00 34.25 203 LEU A O 1
ATOM 1508 N N . LEU A 1 204 ? 6.440 27.895 -17.127 1.00 24.80 204 LEU A N 1
ATOM 1509 C CA . LEU A 1 204 ? 5.318 28.669 -16.590 1.00 24.80 204 LEU A CA 1
ATOM 1510 C C . LEU A 1 204 ? 5.039 28.220 -15.157 1.00 24.80 204 LEU A C 1
ATOM 1512 O O . LEU A 1 204 ? 4.499 27.148 -14.893 1.00 24.80 204 LEU A O 1
ATOM 1516 N N . TRP A 1 205 ? 5.459 29.072 -14.226 1.00 25.28 205 TRP A N 1
ATOM 1517 C CA . TRP A 1 205 ? 5.220 28.970 -12.793 1.00 25.28 205 TRP A CA 1
ATOM 1518 C C . TRP A 1 205 ? 3.715 29.115 -12.517 1.00 25.28 205 TRP A C 1
ATOM 1520 O O . TRP A 1 205 ? 3.207 30.213 -12.302 1.00 25.28 205 TRP A O 1
ATOM 1530 N N . LEU A 1 206 ? 2.971 28.009 -12.540 1.00 26.42 206 LEU A N 1
ATOM 1531 C CA . LEU A 1 206 ? 1.581 27.981 -12.088 1.00 26.42 206 LEU A CA 1
ATOM 1532 C C . LEU A 1 206 ? 1.549 27.596 -10.608 1.00 26.42 206 LEU A C 1
ATOM 1534 O O . LEU A 1 206 ? 1.394 26.442 -10.215 1.00 26.42 206 LEU A O 1
ATOM 1538 N N . LEU A 1 207 ? 1.721 28.625 -9.780 1.00 31.97 207 LEU A N 1
ATOM 1539 C CA . LEU A 1 207 ? 1.473 28.619 -8.343 1.00 31.97 207 LEU A CA 1
ATOM 1540 C C . LEU A 1 207 ? -0.044 28.476 -8.115 1.00 31.97 207 LEU A C 1
ATOM 1542 O O . LEU A 1 207 ? -0.739 29.449 -7.815 1.00 31.97 207 LEU A O 1
ATOM 1546 N N . LEU A 1 208 ? -0.594 27.269 -8.284 1.00 27.83 208 LEU A N 1
ATOM 1547 C CA . LEU A 1 208 ? -1.999 27.019 -7.965 1.00 27.83 208 LEU A CA 1
ATOM 1548 C C . LEU A 1 208 ? -2.155 26.857 -6.449 1.00 27.83 208 LEU A C 1
ATOM 1550 O O . LEU A 1 208 ? -2.219 25.766 -5.889 1.00 27.83 208 LEU A O 1
ATOM 1554 N N . LYS A 1 209 ? -2.210 27.997 -5.763 1.00 34.19 209 LYS A N 1
ATOM 1555 C CA . LYS A 1 209 ? -2.635 28.097 -4.369 1.00 34.19 209 LYS A CA 1
ATOM 1556 C C . LYS A 1 209 ? -4.164 27.978 -4.316 1.00 34.19 209 LYS A C 1
ATOM 1558 O O . LYS A 1 209 ? -4.851 28.952 -4.021 1.00 34.19 209 LYS A O 1
ATOM 1563 N N . SER A 1 210 ? -4.727 26.806 -4.608 1.00 29.75 210 SER A N 1
ATOM 1564 C CA . SER A 1 210 ? -6.148 26.562 -4.343 1.00 29.75 210 SER A CA 1
ATOM 1565 C C . SER A 1 210 ? -6.322 26.147 -2.883 1.00 29.75 210 SER A C 1
ATOM 1567 O O . SER A 1 210 ? -6.096 25.002 -2.492 1.00 29.75 210 SER A O 1
ATOM 1569 N N . ARG A 1 211 ? -6.732 27.119 -2.058 1.00 37.41 211 ARG A N 1
ATOM 1570 C CA . ARG A 1 211 ? -7.517 26.846 -0.848 1.00 37.41 211 ARG A CA 1
ATOM 1571 C C . ARG A 1 211 ? -8.671 25.908 -1.226 1.00 37.41 211 ARG A C 1
ATOM 1573 O O . ARG A 1 211 ? -9.252 26.070 -2.291 1.00 37.41 211 ARG A O 1
ATOM 1580 N N . VAL A 1 212 ? -9.037 25.033 -0.289 1.00 36.41 212 VAL A N 1
ATOM 1581 C CA . VAL A 1 212 ? -10.121 24.034 -0.361 1.0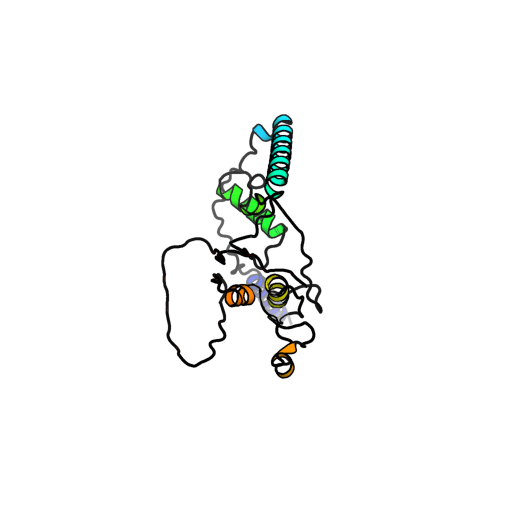0 36.41 212 VAL A CA 1
ATOM 1582 C C . VAL A 1 212 ? -9.685 22.696 -0.965 1.00 36.41 212 VAL A C 1
ATOM 1584 O O . VAL A 1 212 ? -9.933 22.404 -2.122 1.00 36.41 212 VAL A O 1
ATOM 1587 N N . LEU A 1 213 ? -9.035 21.877 -0.135 1.00 28.86 213 LEU A N 1
ATOM 1588 C CA . LEU A 1 213 ? -9.451 20.509 0.211 1.00 28.86 213 LEU A CA 1
ATOM 1589 C C . LEU A 1 213 ? -8.436 19.970 1.231 1.00 28.86 213 LEU A C 1
ATOM 1591 O O . LEU A 1 213 ? -7.281 19.692 0.925 1.00 28.86 213 LEU A O 1
ATOM 1595 N N . LYS A 1 214 ? -8.860 19.897 2.496 1.00 30.17 214 LYS A N 1
ATOM 1596 C CA . LYS A 1 214 ? -8.189 19.071 3.503 1.00 30.17 214 LYS A CA 1
ATOM 1597 C C . LYS A 1 214 ? -8.456 17.619 3.086 1.00 30.17 214 LYS A C 1
ATOM 1599 O O . LYS A 1 214 ? -9.614 17.313 2.837 1.00 30.17 214 LYS A O 1
ATOM 1604 N N . HIS A 1 215 ? -7.411 16.791 3.034 1.00 27.88 215 HIS A N 1
ATOM 1605 C CA . HIS A 1 215 ? -7.354 15.345 2.725 1.00 27.88 215 HIS A CA 1
ATOM 1606 C C . HIS A 1 215 ? -6.733 14.997 1.351 1.00 27.88 215 HIS A C 1
ATOM 1608 O O . HIS A 1 215 ? -7.291 15.361 0.318 1.00 27.88 215 HIS A O 1
ATOM 1614 N N . PRO A 1 216 ? -5.595 14.267 1.319 1.00 31.31 216 PRO A N 1
ATOM 1615 C CA . PRO A 1 216 ? -5.033 13.723 0.083 1.00 31.31 216 PRO A CA 1
ATOM 1616 C C . PRO A 1 216 ? -5.870 12.519 -0.388 1.00 31.31 216 PRO A C 1
ATOM 1618 O O . PRO A 1 216 ? -6.038 11.552 0.353 1.00 31.31 216 PRO A O 1
ATOM 1621 N N . ILE A 1 217 ? -6.422 12.588 -1.604 1.00 34.19 217 ILE A N 1
ATOM 1622 C CA . ILE A 1 217 ? -7.287 11.555 -2.206 1.00 34.19 217 ILE A CA 1
ATOM 1623 C C . ILE A 1 217 ? -6.788 11.260 -3.620 1.00 34.19 217 ILE A C 1
ATOM 1625 O O . ILE A 1 217 ? -6.974 12.084 -4.508 1.00 34.19 217 ILE A O 1
ATOM 1629 N N . PHE A 1 218 ? -6.195 10.089 -3.855 1.00 38.75 218 PHE A N 1
ATOM 1630 C CA . PHE A 1 218 ? -5.863 9.623 -5.205 1.00 38.75 218 PHE A CA 1
ATOM 1631 C C . PHE A 1 218 ? -7.151 9.188 -5.916 1.00 38.75 218 PHE A C 1
ATOM 1633 O O . PHE A 1 218 ? -7.713 8.147 -5.591 1.00 38.75 218 PHE A O 1
ATOM 1640 N N . LEU A 1 219 ? -7.672 9.993 -6.843 1.00 34.47 219 LEU A N 1
ATOM 1641 C CA . LEU A 1 219 ? -8.944 9.719 -7.518 1.00 34.47 219 LEU A CA 1
ATOM 1642 C C . LEU A 1 219 ? -8.687 9.265 -8.962 1.00 34.47 219 LEU A C 1
ATOM 1644 O O . LEU A 1 219 ? -8.424 10.099 -9.823 1.00 34.47 219 LEU A O 1
ATOM 1648 N N . VAL A 1 220 ? -8.812 7.964 -9.247 1.00 38.50 220 VAL A N 1
ATOM 1649 C CA . VAL A 1 220 ? -8.974 7.479 -10.629 1.00 38.50 220 VAL A CA 1
ATOM 1650 C C . VAL A 1 220 ? -10.464 7.244 -10.858 1.00 38.50 220 VAL A C 1
ATOM 1652 O O . VAL A 1 220 ? -11.071 6.364 -10.233 1.00 38.50 220 VAL A O 1
ATOM 1655 N N . ARG A 1 221 ? -11.074 8.066 -11.720 1.00 28.02 221 ARG A N 1
ATOM 1656 C CA . ARG A 1 221 ? -12.510 8.010 -12.015 1.00 28.02 221 ARG A CA 1
ATOM 1657 C C . ARG A 1 221 ? -12.730 7.181 -13.283 1.00 28.02 221 ARG A C 1
ATOM 1659 O O . ARG A 1 221 ? -12.271 7.589 -14.345 1.00 28.02 221 ARG A O 1
ATOM 1666 N N . TYR A 1 222 ? -13.431 6.045 -13.216 1.00 38.62 222 TYR A N 1
ATOM 1667 C CA . TYR A 1 222 ? -13.730 5.231 -14.406 1.00 38.62 222 TYR A CA 1
ATOM 1668 C C . TYR A 1 222 ? -15.214 5.245 -14.789 1.00 38.62 222 TYR A C 1
ATOM 1670 O O . TYR A 1 222 ? -16.130 5.492 -14.001 1.00 38.62 222 TYR A O 1
ATOM 1678 N N . LYS A 1 223 ? -15.455 4.941 -16.067 1.00 32.44 223 LYS A N 1
ATOM 1679 C CA . LYS A 1 223 ? -16.777 4.820 -16.688 1.00 32.44 223 LYS A CA 1
ATOM 1680 C C . LYS A 1 223 ? -16.855 3.509 -17.504 1.00 32.44 223 LYS A C 1
ATOM 1682 O O . LYS A 1 223 ? -16.650 3.542 -18.710 1.00 32.44 223 LYS A O 1
ATOM 1687 N N . ASN A 1 224 ? -17.143 2.374 -16.848 1.00 30.86 224 ASN A N 1
ATOM 1688 C CA . ASN A 1 224 ? -17.292 0.986 -17.376 1.00 30.86 224 ASN A CA 1
ATOM 1689 C C . ASN A 1 224 ? -16.016 0.176 -17.697 1.00 30.86 224 ASN A C 1
ATOM 1691 O O . ASN A 1 224 ? -15.495 0.251 -18.803 1.00 30.86 224 ASN A O 1
ATOM 1695 N N . LEU A 1 225 ? -15.573 -0.689 -16.781 1.00 45.12 225 LEU A N 1
ATOM 1696 C CA . LEU A 1 225 ? -14.595 -1.747 -17.069 1.00 45.12 225 LEU A CA 1
ATOM 1697 C C . LEU A 1 225 ? -15.304 -3.004 -17.594 1.00 45.12 225 LEU A C 1
ATOM 1699 O O . LEU A 1 225 ? -16.126 -3.569 -16.884 1.00 45.12 225 LEU A O 1
ATOM 1703 N N . SER A 1 226 ? -14.947 -3.474 -18.787 1.00 32.28 226 SER A N 1
ATOM 1704 C CA . SER A 1 226 ? -15.264 -4.838 -19.243 1.00 32.28 226 SER A CA 1
ATOM 1705 C C . SER A 1 226 ? -14.083 -5.551 -19.918 1.00 32.28 226 SER A C 1
ATOM 1707 O O . SER A 1 226 ? -14.288 -6.569 -20.565 1.00 32.28 226 SER A O 1
ATOM 1709 N N . LYS A 1 227 ? -12.846 -5.044 -19.794 1.00 32.88 227 LYS A N 1
ATOM 1710 C CA . LYS A 1 227 ? -11.650 -5.640 -20.421 1.00 32.88 227 LYS A CA 1
ATOM 1711 C C . LYS A 1 227 ? -10.382 -5.386 -19.604 1.00 32.88 227 LYS A C 1
ATOM 1713 O O . LYS A 1 227 ? -9.614 -4.493 -19.935 1.00 32.88 227 LYS A O 1
ATOM 1718 N N . LEU A 1 228 ? -10.198 -6.134 -18.525 1.00 35.22 228 LEU A 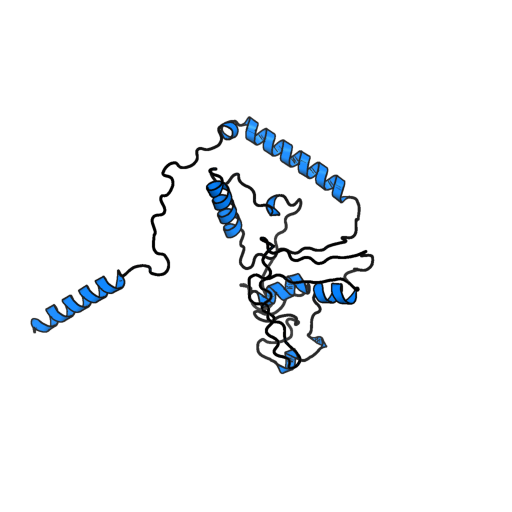N 1
ATOM 1719 C CA . LEU A 1 228 ? -8.915 -6.262 -17.826 1.00 35.22 228 LEU A CA 1
ATOM 1720 C C . LEU A 1 228 ? -8.780 -7.736 -17.434 1.00 35.22 228 LEU A C 1
ATOM 1722 O O . LEU A 1 228 ? -9.076 -8.116 -16.305 1.00 35.22 228 LEU A O 1
ATOM 1726 N N . GLU A 1 229 ? -8.437 -8.568 -18.415 1.00 26.66 229 GLU A N 1
ATOM 1727 C CA . GLU A 1 229 ? -7.814 -9.865 -18.156 1.00 26.66 229 GLU A CA 1
ATOM 1728 C C . GLU A 1 229 ? -6.313 -9.605 -17.993 1.00 26.66 229 GLU A C 1
ATOM 1730 O O . GLU A 1 229 ? -5.715 -8.869 -18.779 1.00 26.66 229 GLU A O 1
ATOM 1735 N N . PHE A 1 230 ? -5.749 -10.128 -16.908 1.00 30.19 230 PHE A N 1
ATOM 1736 C CA . PHE A 1 230 ? -4.311 -10.188 -16.694 1.00 30.19 230 PHE A CA 1
ATOM 1737 C C . PHE A 1 230 ? -3.851 -11.527 -17.278 1.00 30.19 230 PHE A C 1
ATOM 1739 O O . PHE A 1 230 ? -4.251 -12.563 -16.746 1.00 30.19 230 PHE A O 1
ATOM 1746 N N . ASP A 1 231 ? -3.084 -11.488 -18.370 1.00 29.70 231 ASP A N 1
ATOM 1747 C CA . ASP A 1 231 ? -2.323 -12.646 -18.866 1.00 29.70 231 ASP A CA 1
ATOM 1748 C C . ASP A 1 231 ? -1.127 -12.952 -17.946 1.00 29.70 231 ASP A C 1
ATOM 1750 O O . ASP A 1 231 ? -0.475 -11.988 -17.469 1.00 29.70 231 ASP A O 1
#

Radius of gyration: 26.86 Å; chains: 1; bounding box: 78×42×62 Å

InterPro domains:
  IPR001952 Alkaline phosphatase [PF00245] (74-188)
  IPR001952 Alkaline phosphatase [PR00113] (74-94)
  IPR001952 Alkaline phosphatase [PR00113] (130-145)
  IPR001952 Alkaline phosphatase [PTHR11596] (11-188)
  IPR001952 Alkaline phosphatase [SM00098] (75-231)
  IPR017850 Alkaline-phosphatase-like, core domain superfamily [G3DSA:3.40.720.10] (41-191)
  IPR017850 Alkaline-phosphatase-like, core domain superfamily [SSF53649] (50-188)
  IPR018299 Alkaline phosphatase, active site [PS00123] (130-138)

Organism: Papilio xuthus (NCBI:txid66420)

Sequence (231 aa):
MRSHLHFRSVLVLTALAAAAADDRYHPERAAPVPSVRPLPDRAELTAQHWVQEAQAGILARQRGARASAVEHTARNVVMFLGDGMSVTTLAAARTLLGQRQGRTGEESQLAFETFPTVGLTKTYCVNSQIADSACTATAYLCGVKNNNGMLGLTAAVPRRDCAAATEPATHLESIAAWALAAGRDAGTPSLTLFFLPLTSSTLLWLLLKSRVLKHPIFLVRYKNLSKLEFD

Secondary structure (DSSP, 8-state):
--HHHHHHHHHHHHHHHHHT---TTS--------SSPPPPPGGGGSHHHHHHHHHHHHHHHHHHHHHTTS----SEE-----TT--HHHHHHHHHHHHHHTTS-STT---GGGGSS--------BTTBSS--HHHHHHHHHHSS---TT--SB-TTSPTT-HHHHT-GGGB---HHHHHHHTT-B-----SS-------S--------------S----EE-S--------

Foldseek 3Di:
DVPVVVVVVVVVVVVVVVVPDDPPVDPPPPPPPPPDQQDADPLVVDPVSVVVVVVVVVVVLVVVVVVVPDDDDDQWDWDDDDVPCDPVNLQVVQQVVQVVVSHNRNPGDDPCNPDSDDDDDQQAAPAGNDADPAQNCCCVFQVAGAHHPHHQFHNVDDPPPPVSVPDPVGGTDTPCNVQVVVVWDFDDDDPDDDDDPPDDDDDDPPPPPDDDDDDGIGITGGDDDDDDDDD

pLDDT: mean 74.75, std 22.97, range [24.8, 97.06]